Protein AF-0000000080326625 (afdb_homodimer)

Structure (mmCIF, N/CA/C/O backbone):
data_AF-0000000080326625-model_v1
#
loop_
_entity.id
_entity.type
_entity.pdbx_description
1 polymer 'DinB superfamily protein'
#
loop_
_atom_site.group_PDB
_atom_site.id
_atom_site.type_symbol
_atom_site.label_atom_id
_atom_site.label_alt_id
_atom_site.label_comp_id
_atom_site.label_asym_id
_atom_site.label_entity_id
_atom_site.label_seq_id
_atom_site.pdbx_PDB_ins_code
_atom_site.Cartn_x
_atom_site.Cartn_y
_atom_site.Cartn_z
_atom_site.occupancy
_atom_site.B_iso_or_equiv
_atom_site.auth_seq_id
_atom_site.auth_comp_id
_atom_site.auth_asym_id
_atom_site.auth_atom_id
_atom_site.pdbx_PDB_model_num
ATOM 1 N N . MET A 1 1 ? -10.5 21.484 0.417 1 60.22 1 MET A N 1
ATOM 2 C CA . MET A 1 1 ? -10.375 21.219 1.846 1 60.22 1 MET A CA 1
ATOM 3 C C . MET A 1 1 ? -9.672 19.875 2.086 1 60.22 1 MET A C 1
ATOM 5 O O . MET A 1 1 ? -9.484 19.094 1.154 1 60.22 1 MET A O 1
ATOM 9 N N . LYS A 1 2 ? -8.977 19.656 3.266 1 71.81 2 LYS A N 1
ATOM 10 C CA . LYS A 1 2 ? -8.227 18.469 3.664 1 71.81 2 LYS A CA 1
ATOM 11 C C . LYS A 1 2 ? -9.008 17.188 3.365 1 71.81 2 LYS A C 1
ATOM 13 O O . LYS A 1 2 ? -8.445 16.203 2.9 1 71.81 2 LYS A O 1
ATOM 18 N N . THR A 1 3 ? -10.344 17.359 3.35 1 79 3 THR A N 1
ATOM 19 C CA . THR A 1 3 ? -11.188 16.188 3.148 1 79 3 THR A CA 1
ATOM 20 C C . THR A 1 3 ? -11.258 15.82 1.669 1 79 3 THR A C 1
AT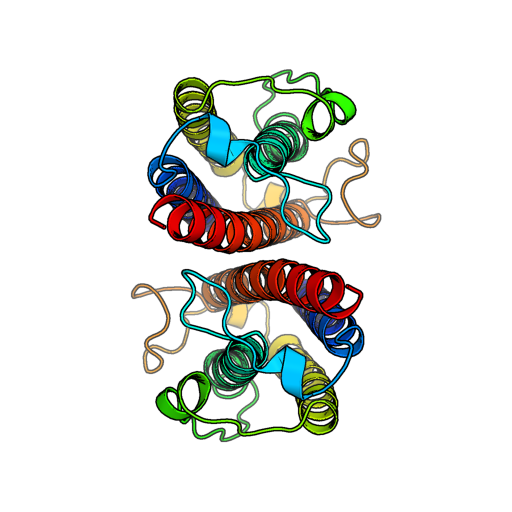OM 22 O O . THR A 1 3 ? -11.391 14.648 1.322 1 79 3 THR A O 1
ATOM 25 N N . GLU A 1 4 ? -11.078 16.766 0.828 1 83.12 4 GLU A N 1
ATOM 26 C CA . GLU A 1 4 ? -11.172 16.516 -0.608 1 83.12 4 GLU A CA 1
ATOM 27 C C . GLU A 1 4 ? -9.992 15.688 -1.099 1 83.12 4 GLU A C 1
ATOM 29 O O . GLU A 1 4 ? -10.141 14.859 -2 1 83.12 4 GLU A O 1
ATOM 34 N N . TYR A 1 5 ? -8.938 15.875 -0.439 1 83.56 5 TYR A N 1
ATOM 35 C CA . TYR A 1 5 ? -7.773 15.117 -0.887 1 83.56 5 TYR A CA 1
ATOM 36 C C . TYR A 1 5 ? -7.914 13.641 -0.546 1 83.56 5 TYR A C 1
ATOM 38 O O . TYR A 1 5 ? -7.512 12.773 -1.327 1 83.56 5 TYR A O 1
ATOM 46 N N . TYR A 1 6 ? -8.547 13.391 0.595 1 91.25 6 TYR A N 1
ATOM 47 C CA . TYR A 1 6 ? -8.734 11.992 0.966 1 91.25 6 TYR A CA 1
ATOM 48 C C . TYR A 1 6 ? -9.719 11.305 0.026 1 91.25 6 TYR A C 1
ATOM 50 O O . TYR A 1 6 ? -9.516 10.156 -0.371 1 91.25 6 TYR A O 1
ATOM 58 N N . THR A 1 7 ? -10.742 12.062 -0.281 1 92.62 7 THR A N 1
ATOM 59 C CA . THR A 1 7 ? -11.703 11.508 -1.228 1 92.62 7 THR A CA 1
ATOM 60 C C . THR A 1 7 ? -11.023 11.172 -2.555 1 92.62 7 THR A C 1
ATOM 62 O O . THR A 1 7 ? -11.227 10.094 -3.109 1 92.62 7 THR A O 1
ATOM 65 N N . GLN A 1 8 ? -10.195 11.977 -3.002 1 90.75 8 GLN A N 1
ATOM 66 C CA . GLN A 1 8 ? -9.5 11.797 -4.27 1 90.75 8 GLN A CA 1
ATOM 67 C C . GLN A 1 8 ? -8.531 10.617 -4.199 1 90.75 8 GLN A C 1
ATOM 69 O O . GLN A 1 8 ? -8.461 9.812 -5.125 1 90.75 8 GLN A O 1
ATOM 74 N N . LEU A 1 9 ? -7.812 10.57 -3.133 1 93.25 9 LEU A N 1
ATOM 75 C CA . LEU A 1 9 ? -6.82 9.516 -2.963 1 93.25 9 LEU A CA 1
ATOM 76 C C . LEU A 1 9 ? -7.484 8.148 -2.912 1 93.25 9 LEU A C 1
ATOM 78 O O . LEU A 1 9 ? -7.051 7.211 -3.592 1 93.25 9 LEU A O 1
ATOM 82 N N . TYR A 1 10 ? -8.547 8.031 -2.17 1 96.75 10 TYR A N 1
ATOM 83 C CA . TYR A 1 10 ? -9.234 6.75 -2.051 1 96.75 10 TYR A CA 1
ATOM 84 C C . TYR A 1 10 ? -9.867 6.348 -3.379 1 96.75 10 TYR A C 1
ATOM 86 O O . TYR A 1 10 ? -9.773 5.191 -3.791 1 96.75 10 TYR A O 1
ATOM 94 N N . GLN A 1 11 ? -10.5 7.293 -4 1 96.19 11 GLN A N 1
ATOM 95 C CA . GLN A 1 11 ? -11.133 6.977 -5.277 1 96.19 11 GLN A CA 1
ATOM 96 C C . GLN A 1 11 ? -10.094 6.535 -6.309 1 96.19 11 GLN A C 1
ATOM 98 O O . GLN A 1 11 ? -10.32 5.578 -7.055 1 96.19 11 GLN A O 1
ATOM 103 N N . ARG A 1 12 ? -9.055 7.219 -6.293 1 94.81 12 ARG A N 1
ATOM 104 C CA . ARG A 1 12 ? -7.973 6.891 -7.215 1 94.81 12 ARG A CA 1
ATOM 105 C C . ARG A 1 12 ? -7.465 5.473 -6.977 1 94.81 12 ARG A C 1
ATOM 107 O O . ARG A 1 12 ? -7.312 4.695 -7.918 1 94.81 12 ARG A O 1
ATOM 114 N N . ASP A 1 13 ? -7.219 5.156 -5.785 1 97.06 13 ASP A N 1
ATOM 115 C CA . ASP A 1 13 ? -6.602 3.863 -5.508 1 97.06 13 ASP A CA 1
ATOM 116 C C . ASP A 1 13 ? -7.621 2.732 -5.609 1 97.06 13 ASP A C 1
ATOM 118 O O . ASP A 1 13 ? -7.277 1.607 -5.973 1 97.06 13 ASP A O 1
ATOM 122 N N . LEU A 1 14 ? -8.922 3.016 -5.297 1 98.31 14 LEU A N 1
ATOM 123 C CA . LEU A 1 14 ? -9.961 2.02 -5.527 1 98.31 14 LEU A CA 1
ATOM 124 C C . LEU A 1 14 ? -10.125 1.742 -7.02 1 98.31 14 LEU A C 1
ATOM 126 O O . LEU A 1 14 ? -10.398 0.606 -7.418 1 98.31 14 LEU A O 1
ATOM 130 N N . SER A 1 15 ? -9.914 2.74 -7.816 1 97.69 15 SER A N 1
ATOM 131 C CA . SER A 1 15 ? -9.953 2.549 -9.258 1 97.69 15 SER A CA 1
ATOM 132 C C . SER A 1 15 ? -8.805 1.665 -9.734 1 97.69 15 SER A C 1
ATOM 134 O O . SER A 1 15 ? -8.961 0.867 -10.656 1 97.69 15 SER A O 1
ATOM 136 N N . LYS A 1 16 ? -7.645 1.796 -9.086 1 97.44 16 LYS A N 1
ATOM 137 C CA . LYS A 1 16 ? -6.508 0.936 -9.406 1 97.44 16 LYS A CA 1
ATOM 138 C C . LYS A 1 16 ? -6.828 -0.527 -9.109 1 97.44 16 LYS A C 1
ATOM 140 O O . LYS A 1 16 ? -6.438 -1.417 -9.875 1 97.44 16 LYS A O 1
ATOM 145 N N . VAL A 1 17 ? -7.527 -0.742 -8.031 1 98.38 17 VAL A N 1
ATOM 146 C CA . VAL A 1 17 ? -7.918 -2.105 -7.688 1 98.38 17 VAL A CA 1
ATOM 147 C C . VAL A 1 17 ? -8.836 -2.67 -8.766 1 98.38 17 VAL A C 1
ATOM 149 O O . VAL A 1 17 ? -8.648 -3.803 -9.219 1 98.38 17 VAL A O 1
ATOM 152 N N . THR A 1 18 ? -9.781 -1.848 -9.156 1 98 18 THR A N 1
ATOM 153 C CA . THR A 1 18 ? -10.742 -2.279 -10.172 1 98 18 THR A CA 1
ATOM 154 C C . THR A 1 18 ? -10.039 -2.576 -11.492 1 98 18 THR A C 1
ATOM 156 O O . THR A 1 18 ? -10.391 -3.533 -12.188 1 98 18 THR A O 1
ATOM 159 N N . GLU A 1 19 ? -9.055 -1.806 -11.805 1 97.56 19 GLU A N 1
ATOM 160 C CA . GLU A 1 19 ? -8.281 -2.035 -13.023 1 97.56 19 GLU A CA 1
ATOM 161 C C . GLU A 1 19 ? -7.531 -3.361 -12.961 1 97.56 19 GLU A C 1
ATOM 163 O O . GLU A 1 19 ? -7.48 -4.102 -13.945 1 97.56 19 GLU A O 1
ATOM 168 N N . GLU A 1 20 ? -6.941 -3.654 -11.836 1 97.25 20 GLU A N 1
ATOM 169 C CA . GLU A 1 20 ? -6.289 -4.949 -11.664 1 97.25 20 GLU A CA 1
ATOM 170 C C . GLU A 1 20 ? -7.285 -6.094 -11.828 1 97.25 20 GLU A C 1
ATOM 172 O O . GLU A 1 20 ? -6.992 -7.086 -12.5 1 97.25 20 GLU A O 1
ATOM 177 N N . LEU A 1 21 ? -8.367 -5.887 -11.164 1 97.69 21 LEU A N 1
ATOM 178 C CA . LEU A 1 21 ? -9.422 -6.895 -11.188 1 97.69 21 LEU A CA 1
ATOM 179 C C . LEU A 1 21 ? -9.852 -7.195 -12.625 1 97.69 21 LEU A C 1
ATOM 181 O O . LEU A 1 21 ? -10.008 -8.359 -13 1 97.69 21 LEU A O 1
ATOM 185 N N . LYS A 1 22 ? -9.961 -6.211 -13.414 1 97.38 22 LYS A N 1
ATOM 186 C CA . LYS A 1 22 ? -10.43 -6.344 -14.789 1 97.38 22 LYS A CA 1
ATOM 187 C C . LYS A 1 22 ? -9.391 -7.059 -15.656 1 97.38 22 LYS A C 1
ATOM 189 O O . LYS A 1 22 ? -9.719 -7.586 -16.719 1 97.38 22 LYS A O 1
ATOM 194 N N . MET A 1 23 ? -8.211 -7.145 -15.219 1 97 23 MET A N 1
ATOM 195 C CA . MET A 1 23 ? -7.121 -7.684 -16.031 1 97 23 MET A CA 1
ATOM 196 C C . MET A 1 23 ? -6.926 -9.172 -15.758 1 97 23 MET A C 1
ATOM 198 O O . MET A 1 23 ? -6.121 -9.828 -16.422 1 97 23 MET A O 1
ATOM 202 N N . TYR A 1 24 ? -7.652 -9.734 -14.836 1 97.06 24 TYR A N 1
ATOM 203 C CA . TYR A 1 24 ? -7.605 -11.18 -14.656 1 97.06 24 TYR A CA 1
ATOM 204 C C . TYR A 1 24 ? -8.133 -11.898 -15.891 1 97.06 24 TYR A C 1
ATOM 206 O O . TYR A 1 24 ? -9.133 -11.477 -16.484 1 97.06 24 TYR A O 1
ATOM 214 N N . PRO A 1 25 ? -7.488 -12.969 -16.266 1 94.75 25 PRO A N 1
ATOM 215 C CA . PRO A 1 25 ? -7.895 -13.633 -17.5 1 94.75 25 PRO A CA 1
ATOM 216 C C . PRO A 1 25 ? -9.258 -14.312 -17.391 1 94.75 25 PRO A C 1
ATOM 218 O O . PRO A 1 25 ? -9.984 -14.414 -18.375 1 94.75 25 PRO A O 1
ATOM 221 N N . ASP A 1 26 ? -9.602 -14.891 -16.25 1 93.44 26 ASP A N 1
ATOM 222 C CA . ASP A 1 26 ? -10.883 -15.555 -16.016 1 93.44 26 ASP A CA 1
ATOM 223 C C . ASP A 1 26 ? -11.203 -15.641 -14.531 1 93.44 26 ASP A C 1
ATOM 225 O O . ASP A 1 26 ? -10.367 -15.281 -13.688 1 93.44 26 ASP A O 1
ATOM 229 N N . ASP A 1 27 ? -12.359 -16.047 -14.195 1 93.5 27 ASP A N 1
ATOM 230 C CA . ASP A 1 27 ? -12.812 -16.109 -12.805 1 93.5 27 ASP A CA 1
ATOM 231 C C . ASP A 1 27 ? -11.984 -17.094 -12 1 93.5 27 ASP A C 1
ATOM 233 O O . ASP A 1 27 ? -11.68 -16.844 -10.828 1 93.5 27 ASP A O 1
ATOM 237 N N . SER A 1 28 ? -11.68 -18.188 -12.586 1 94.62 28 SER A N 1
ATOM 238 C CA . SER A 1 28 ? -10.945 -19.234 -11.867 1 94.62 28 SER A CA 1
ATOM 239 C C . SER A 1 28 ? -9.57 -18.734 -11.43 1 94.62 28 SER A C 1
ATOM 241 O O . SER A 1 28 ? -9.094 -19.078 -10.352 1 94.62 28 SER A O 1
ATOM 243 N N . SER A 1 29 ? -8.883 -17.875 -12.234 1 96 29 SER A N 1
ATOM 244 C CA . SER A 1 29 ? -7.551 -17.375 -11.914 1 96 29 SER A CA 1
ATOM 245 C C . SER A 1 29 ? -7.586 -16.453 -10.703 1 96 29 SER A C 1
ATOM 247 O O . SER A 1 29 ? -6.613 -16.359 -9.945 1 96 29 SER A O 1
ATOM 249 N N . LEU A 1 30 ? -8.727 -15.852 -10.531 1 96.81 30 LEU A N 1
ATOM 250 C CA . LEU A 1 30 ? -8.93 -14.938 -9.414 1 96.81 30 LEU A CA 1
ATOM 251 C C . LEU A 1 30 ? -8.805 -15.664 -8.086 1 96.81 30 LEU A C 1
ATOM 253 O O . LEU A 1 30 ? -8.383 -15.078 -7.082 1 96.81 30 LEU A O 1
ATOM 257 N N . TRP A 1 31 ? -9.102 -16.906 -8.117 1 97.56 31 TRP A N 1
ATOM 258 C CA . TRP A 1 31 ? -9.25 -17.641 -6.867 1 97.56 31 TRP A CA 1
ATOM 259 C C . TRP A 1 31 ? -8.094 -18.609 -6.676 1 97.56 31 TRP A C 1
ATOM 261 O O . TRP A 1 31 ? -8.078 -19.391 -5.719 1 97.56 31 TRP A O 1
ATOM 271 N N . GLU A 1 32 ? -7.117 -18.547 -7.562 1 96 32 GLU A N 1
ATOM 272 C CA . GLU A 1 32 ? -5.926 -19.375 -7.418 1 96 32 GLU A CA 1
ATOM 273 C C . GLU A 1 32 ? -5.059 -18.891 -6.262 1 96 32 GLU A C 1
ATOM 275 O O . GLU A 1 32 ? -4.871 -17.688 -6.074 1 96 32 GLU A O 1
ATOM 280 N N . VAL A 1 33 ? -4.562 -19.844 -5.48 1 95.94 33 VAL A N 1
ATOM 281 C CA . VAL A 1 33 ? -3.633 -19.547 -4.398 1 95.94 33 VAL A CA 1
ATOM 282 C C . VAL A 1 33 ? -2.201 -19.828 -4.844 1 95.94 33 VAL A C 1
ATOM 284 O O . VAL A 1 33 ? -1.896 -20.938 -5.293 1 95.94 33 VAL A O 1
ATOM 287 N N . LEU A 1 34 ? -1.349 -18.844 -4.781 1 93.88 34 LEU A N 1
ATOM 288 C CA . LEU A 1 34 ? 0.035 -19.016 -5.215 1 93.88 34 LEU A CA 1
ATOM 289 C C . LEU A 1 34 ? 0.845 -19.781 -4.184 1 93.88 34 LEU A C 1
ATOM 291 O O . LEU A 1 34 ? 0.519 -19.766 -2.994 1 93.88 34 LEU A O 1
ATOM 295 N N . PRO A 1 35 ? 1.866 -20.406 -4.652 1 92.12 35 PRO A N 1
ATOM 296 C CA . PRO A 1 35 ? 2.742 -21.078 -3.686 1 92.12 35 PRO A CA 1
ATOM 297 C C . PRO A 1 35 ? 3.242 -20.125 -2.598 1 92.12 35 PRO A C 1
ATOM 299 O O . PRO A 1 35 ? 3.697 -19.016 -2.898 1 92.12 35 PRO A O 1
ATOM 302 N N . GLY A 1 36 ? 3.053 -20.547 -1.332 1 93.81 36 GLY A N 1
ATOM 303 C CA . GLY A 1 36 ? 3.559 -19.766 -0.21 1 93.81 36 GLY A CA 1
ATOM 304 C C . GLY A 1 36 ? 2.551 -18.766 0.324 1 93.81 36 GLY A C 1
ATOM 305 O O . GLY A 1 36 ? 2.777 -18.141 1.366 1 93.81 36 GLY A O 1
ATOM 306 N N . THR A 1 37 ? 1.502 -18.641 -0.427 1 94.31 37 THR A N 1
ATOM 307 C CA . THR A 1 37 ? 0.486 -17.703 0.032 1 94.31 37 THR A CA 1
ATOM 308 C C . THR A 1 37 ? -0.731 -18.438 0.578 1 94.31 37 THR A C 1
ATOM 310 O O . THR A 1 37 ? -0.866 -19.656 0.383 1 94.31 37 THR A O 1
ATOM 313 N N . THR A 1 38 ? -1.538 -17.672 1.288 1 93.06 38 THR A N 1
ATOM 314 C CA . THR A 1 38 ? -2.75 -18.266 1.847 1 93.06 38 THR A CA 1
ATOM 315 C C . THR A 1 38 ? -3.992 -17.672 1.183 1 93.06 38 THR A C 1
ATOM 317 O O . THR A 1 38 ? -5.043 -18.312 1.144 1 93.06 38 THR A O 1
ATOM 320 N N . ASN A 1 39 ? -3.801 -16.516 0.669 1 95.88 39 ASN A N 1
ATOM 321 C CA . ASN A 1 39 ? -4.949 -15.82 0.097 1 95.88 39 ASN A CA 1
ATOM 322 C C . ASN A 1 39 ? -4.82 -15.672 -1.416 1 95.88 39 ASN A C 1
ATOM 324 O O . ASN A 1 39 ? -3.729 -15.406 -1.928 1 95.88 39 ASN A O 1
ATOM 328 N N . SER A 1 40 ? -5.957 -15.938 -2.098 1 97.62 40 SER A N 1
ATOM 329 C CA . SER A 1 40 ? -6.047 -15.609 -3.518 1 97.62 40 SER A CA 1
ATOM 330 C C . SER A 1 40 ? -6.32 -14.117 -3.725 1 97.62 40 SER A C 1
ATOM 332 O O . SER A 1 40 ? -6.559 -13.391 -2.762 1 97.62 40 SER A O 1
ATOM 334 N N . GLY A 1 41 ? -6.254 -13.727 -4.969 1 98.12 41 GLY A N 1
ATOM 335 C CA . GLY A 1 41 ? -6.672 -12.367 -5.285 1 98.12 41 GLY A CA 1
ATOM 336 C C . GLY A 1 41 ? -8.109 -12.086 -4.887 1 98.12 41 GLY A C 1
ATOM 337 O O . GLY A 1 41 ? -8.406 -11.016 -4.348 1 98.12 41 GLY A O 1
ATOM 338 N N . GLY A 1 42 ? -8.984 -13.07 -5.16 1 98.38 42 GLY A N 1
ATOM 339 C CA . GLY A 1 42 ? -10.383 -12.922 -4.801 1 98.38 42 GLY A CA 1
ATOM 340 C C . GLY A 1 42 ? -10.602 -12.711 -3.312 1 98.38 42 GLY A C 1
ATOM 341 O O . GLY A 1 42 ? -11.414 -11.875 -2.91 1 98.38 42 GLY A O 1
ATOM 342 N N . HIS A 1 43 ? -9.883 -13.438 -2.49 1 98.62 43 HIS A N 1
ATOM 343 C CA . HIS A 1 43 ? -9.992 -13.289 -1.044 1 98.62 43 HIS A CA 1
ATOM 344 C C . HIS A 1 43 ? -9.539 -11.906 -0.593 1 98.62 43 HIS A C 1
ATOM 346 O O . HIS A 1 43 ? -10.164 -11.289 0.269 1 98.62 43 HIS A O 1
ATOM 352 N N . LEU A 1 44 ? -8.461 -11.469 -1.18 1 98.69 44 LEU A N 1
ATOM 353 C CA . LEU A 1 44 ? -7.945 -10.156 -0.82 1 98.69 44 LEU A CA 1
ATOM 354 C C . LEU A 1 44 ? -8.938 -9.062 -1.208 1 98.69 44 LEU A C 1
ATOM 356 O O . LEU A 1 44 ? -9.102 -8.086 -0.478 1 98.69 44 LEU A O 1
ATOM 360 N N . LEU A 1 45 ? -9.562 -9.227 -2.338 1 98.81 45 LEU A N 1
ATOM 361 C CA . LEU A 1 45 ? -10.562 -8.266 -2.777 1 98.81 45 LEU A CA 1
ATOM 362 C C . LEU A 1 45 ? -11.75 -8.25 -1.819 1 98.81 45 LEU A C 1
ATOM 364 O O . LEU A 1 45 ? -12.219 -7.176 -1.428 1 98.81 45 LEU A O 1
ATOM 368 N N . GLN A 1 46 ? -12.219 -9.422 -1.418 1 98.81 46 GLN A N 1
ATOM 369 C CA . GLN A 1 46 ? -13.297 -9.516 -0.438 1 98.81 46 GLN A CA 1
ATOM 370 C C . GLN A 1 46 ? -12.898 -8.852 0.879 1 98.81 46 GLN A C 1
ATOM 372 O O . GLN A 1 46 ? -13.695 -8.148 1.493 1 98.81 46 GLN A O 1
ATOM 377 N N . HIS A 1 47 ? -11.664 -9.039 1.28 1 98.75 47 HIS A N 1
ATOM 378 C CA . HIS A 1 47 ? -11.141 -8.461 2.512 1 98.75 47 HIS A CA 1
ATOM 379 C C . HIS A 1 47 ? -11.164 -6.938 2.453 1 98.75 47 HIS A C 1
ATOM 381 O O . HIS A 1 47 ? -11.555 -6.281 3.42 1 98.75 47 HIS A O 1
ATOM 387 N N . LEU A 1 48 ? -10.773 -6.387 1.313 1 98.81 48 LEU A N 1
ATOM 388 C CA . LEU A 1 48 ? -10.734 -4.938 1.155 1 98.81 48 LEU A CA 1
ATOM 389 C C . LEU A 1 48 ? -12.141 -4.352 1.236 1 98.81 48 LEU A C 1
ATOM 391 O O . LEU A 1 48 ? -12.344 -3.281 1.818 1 98.81 48 LEU A O 1
ATOM 395 N N . ILE A 1 49 ? -13.102 -5.035 0.649 1 98.75 49 ILE A N 1
ATOM 396 C CA . ILE A 1 49 ? -14.484 -4.586 0.699 1 98.75 49 ILE A CA 1
ATOM 397 C C . ILE A 1 49 ? -14.961 -4.547 2.148 1 98.75 49 ILE A C 1
ATOM 399 O O . ILE A 1 49 ? -15.453 -3.52 2.623 1 98.75 49 ILE A O 1
ATOM 403 N N . GLY A 1 50 ? -14.82 -5.684 2.838 1 98.19 50 GLY A N 1
ATOM 404 C CA . GLY A 1 50 ? -15.258 -5.746 4.227 1 98.19 50 GLY A CA 1
ATOM 405 C C . GLY A 1 50 ? -14.531 -4.758 5.121 1 98.19 50 GLY A C 1
ATOM 406 O O . GLY A 1 50 ? -15.141 -4.141 5.996 1 98.19 50 GLY A O 1
ATOM 407 N N . ASN A 1 51 ? -13.273 -4.613 4.895 1 97.88 51 ASN A N 1
ATOM 408 C CA . ASN A 1 51 ? -12.43 -3.73 5.695 1 97.88 51 ASN A CA 1
ATOM 409 C C . ASN A 1 51 ? -12.875 -2.275 5.586 1 97.88 51 ASN A C 1
ATOM 411 O O . ASN A 1 51 ? -13.133 -1.623 6.602 1 97.88 51 ASN A O 1
ATOM 415 N N . LEU A 1 52 ? -13.039 -1.757 4.391 1 98.31 52 LEU A N 1
ATOM 416 C CA . LEU A 1 52 ? -13.352 -0.347 4.184 1 98.31 52 LEU A CA 1
ATOM 417 C C . LEU A 1 52 ? -14.805 -0.057 4.547 1 98.31 52 LEU A C 1
ATOM 419 O O . LEU A 1 52 ? -15.117 1.026 5.043 1 98.31 52 LEU A O 1
ATOM 423 N N . LYS A 1 53 ? -15.711 -1.007 4.316 1 97.94 53 LYS A N 1
ATOM 424 C CA . LYS A 1 53 ? -17.094 -0.815 4.758 1 97.94 53 LYS A CA 1
ATOM 425 C C . LYS A 1 53 ? -17.172 -0.741 6.277 1 97.94 53 LYS A C 1
ATOM 427 O O . LYS A 1 53 ? -17.922 0.07 6.824 1 97.94 53 LYS A O 1
ATOM 432 N N . THR A 1 54 ? -16.391 -1.524 6.91 1 96.81 54 THR A N 1
ATOM 433 C CA . THR A 1 54 ? -16.438 -1.594 8.367 1 96.81 54 THR A CA 1
ATOM 434 C C . THR A 1 54 ? -15.812 -0.347 8.992 1 96.81 54 THR A C 1
ATOM 436 O O . THR A 1 54 ? -16.391 0.256 9.898 1 96.81 54 THR A O 1
ATOM 439 N N . PHE A 1 55 ? -14.727 0.069 8.461 1 96.38 55 PHE A N 1
ATOM 440 C CA . PHE A 1 55 ? -13.93 1.024 9.219 1 96.38 55 PHE A CA 1
ATOM 441 C C . PHE A 1 55 ? -14.086 2.432 8.656 1 96.38 55 PHE A C 1
ATOM 443 O O . PHE A 1 55 ? -13.711 3.412 9.305 1 96.38 55 PHE A O 1
ATOM 450 N N . VAL A 1 56 ? -14.633 2.588 7.488 1 96.56 56 VAL A N 1
ATOM 451 C CA . VAL A 1 56 ? -14.938 3.908 6.945 1 96.56 56 VAL A CA 1
ATOM 452 C C . VAL A 1 56 ? -16.438 4.027 6.684 1 96.56 56 VAL A C 1
ATOM 454 O O . VAL A 1 56 ? -17.078 4.977 7.145 1 96.56 56 VAL A O 1
ATOM 457 N N . GLY A 1 57 ? -17.016 3.086 6.035 1 97 57 GLY A N 1
ATOM 458 C CA . GLY A 1 57 ? -18.422 3.123 5.656 1 97 57 GLY A CA 1
ATOM 459 C C . GLY A 1 57 ? -19.359 3.195 6.848 1 97 57 GLY A C 1
ATOM 460 O O . GLY A 1 57 ? -20.281 4.012 6.867 1 97 57 GLY A O 1
ATOM 461 N N . ASN A 1 58 ? -19.141 2.291 7.789 1 95.81 58 ASN A N 1
ATOM 462 C CA . ASN A 1 58 ? -20.047 2.219 8.93 1 95.81 58 ASN A CA 1
ATOM 463 C C . ASN A 1 58 ? -19.938 3.457 9.812 1 95.81 58 ASN A C 1
ATOM 465 O O . ASN A 1 58 ? -20.938 4.125 10.086 1 95.81 58 ASN A O 1
ATOM 469 N N . PRO A 1 59 ? -18.781 3.83 10.281 1 94.62 59 PRO A N 1
ATOM 470 C CA . PRO A 1 59 ? -18.719 4.93 11.242 1 94.62 59 PRO A CA 1
ATOM 471 C C . PRO A 1 59 ? -19.062 6.281 10.617 1 94.62 59 PRO A C 1
ATOM 473 O O . PRO A 1 59 ? -19.641 7.145 11.281 1 94.62 59 PRO A O 1
ATOM 476 N N . PHE A 1 60 ? -18.859 6.453 9.297 1 95.19 60 PHE A N 1
ATOM 477 C CA . PHE A 1 60 ? -18.984 7.801 8.758 1 95.19 60 PHE A CA 1
ATOM 478 C C . PHE A 1 60 ? -20.078 7.859 7.691 1 95.19 60 PHE A C 1
ATOM 480 O O . PHE A 1 60 ? -20.578 8.938 7.379 1 95.19 60 PHE A O 1
ATOM 487 N N . GLY A 1 61 ? -20.359 6.777 7.121 1 95.5 61 GLY A N 1
ATOM 488 C CA . GLY A 1 61 ? -21.422 6.711 6.129 1 95.5 61 GLY A CA 1
ATOM 489 C C . GLY A 1 61 ? -22.688 6.078 6.656 1 95.5 61 GLY A C 1
ATOM 490 O O . GLY A 1 61 ? -23.734 6.129 6.004 1 95.5 61 GLY A O 1
ATOM 491 N N . HIS A 1 62 ? -22.578 5.418 7.809 1 95.81 62 HIS A N 1
ATOM 492 C CA . HIS A 1 62 ? -23.719 4.797 8.469 1 95.81 62 HIS A CA 1
ATOM 493 C C . HIS A 1 62 ? -24.438 3.828 7.539 1 95.81 62 HIS A C 1
ATOM 495 O O . HIS A 1 62 ? -25.656 3.873 7.414 1 95.81 62 HIS A O 1
ATOM 501 N N . ILE A 1 63 ? -23.734 2.967 6.973 1 96.88 63 ILE A N 1
ATOM 502 C CA . ILE A 1 63 ? -24.281 2.127 5.91 1 96.88 63 ILE A CA 1
ATOM 503 C C . ILE A 1 63 ? -24.828 0.838 6.508 1 96.88 63 ILE A C 1
ATOM 505 O O . ILE A 1 63 ? -25.469 0.05 5.809 1 96.88 63 ILE A O 1
ATOM 509 N N . GLY A 1 64 ? -24.625 0.54 7.738 1 96.31 64 GLY A N 1
ATOM 510 C CA . GLY A 1 64 ? -25.188 -0.624 8.398 1 96.31 64 GLY A CA 1
ATOM 511 C C . GLY A 1 64 ? -24.625 -1.936 7.895 1 96.31 64 GLY A C 1
ATOM 512 O O . GLY A 1 64 ? -25.344 -2.932 7.797 1 96.31 64 GLY A O 1
ATOM 513 N N . TYR A 1 65 ? -23.391 -1.936 7.547 1 96.44 65 TYR A N 1
ATOM 514 C CA . TYR A 1 65 ? -22.75 -3.133 7.027 1 96.44 65 TYR A CA 1
ATOM 515 C C . TYR A 1 65 ? -22.422 -4.109 8.156 1 96.44 65 TYR A C 1
ATOM 517 O O . TYR A 1 65 ? -21.875 -3.723 9.188 1 96.44 65 TYR A O 1
ATOM 525 N N . GLU A 1 66 ? -22.844 -5.379 8.031 1 97.12 66 GLU A N 1
ATOM 526 C CA . GLU A 1 66 ? -22.484 -6.477 8.93 1 97.12 66 GLU A CA 1
ATOM 527 C C . GLU A 1 66 ? -21.359 -7.32 8.336 1 97.12 66 GLU A C 1
ATOM 529 O O . GLU A 1 66 ? -21.562 -8.055 7.367 1 97.12 66 GLU A O 1
ATOM 534 N N . ARG A 1 67 ? -20.281 -7.25 8.977 1 96.12 67 ARG A N 1
ATOM 535 C CA . ARG A 1 67 ? -19.078 -7.879 8.43 1 96.12 67 ARG A CA 1
ATOM 536 C C . ARG A 1 67 ? -19.031 -9.359 8.781 1 96.12 67 ARG A C 1
ATOM 538 O O . ARG A 1 67 ? -19.328 -9.742 9.914 1 96.12 67 ARG A O 1
ATOM 545 N N . ASN A 1 68 ? -18.703 -10.188 7.836 1 97.56 68 ASN A N 1
ATOM 546 C CA . ASN A 1 68 ? -18.266 -11.57 8.031 1 97.56 68 ASN A CA 1
ATOM 547 C C . ASN A 1 68 ? -16.828 -11.766 7.602 1 97.56 68 ASN A C 1
ATOM 549 O O . ASN A 1 68 ? -16.562 -12.203 6.48 1 97.56 68 ASN A O 1
ATOM 553 N N . ARG A 1 69 ? -15.914 -11.469 8.531 1 95.81 69 ARG A N 1
ATOM 554 C CA . ARG A 1 69 ? -14.492 -11.445 8.195 1 95.81 69 ARG A CA 1
ATOM 555 C C . ARG A 1 69 ? -14 -12.836 7.824 1 95.81 69 ARG A C 1
ATOM 557 O O . ARG A 1 69 ? -13.188 -12.992 6.906 1 95.81 69 ARG A O 1
ATOM 564 N N . ASP A 1 70 ? -14.477 -13.805 8.547 1 97.56 70 ASP A N 1
ATOM 565 C CA . ASP A 1 70 ? -14.055 -15.172 8.258 1 97.56 70 ASP A CA 1
ATOM 566 C C . ASP A 1 70 ? -14.391 -15.555 6.816 1 97.56 70 ASP A C 1
ATOM 568 O O . ASP A 1 70 ? -13.578 -16.188 6.133 1 97.56 70 ASP A O 1
ATOM 572 N N . ALA A 1 71 ? -15.531 -15.203 6.32 1 97.81 71 ALA A N 1
ATOM 573 C CA . ALA A 1 71 ? -15.977 -15.547 4.973 1 97.81 71 ALA A CA 1
ATOM 574 C C . ALA A 1 71 ? -15.117 -14.859 3.916 1 97.81 71 AL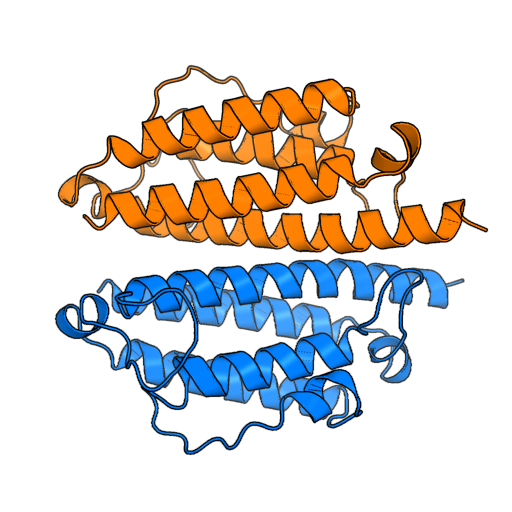A A C 1
ATOM 576 O O . ALA A 1 71 ? -14.953 -15.375 2.807 1 97.81 71 ALA A O 1
ATOM 577 N N . GLU A 1 72 ? -14.484 -13.727 4.246 1 97.94 72 GLU A N 1
ATOM 578 C CA . GLU A 1 72 ? -13.625 -13 3.32 1 97.94 72 GLU A CA 1
ATOM 579 C C . GLU A 1 72 ? -12.438 -13.852 2.885 1 97.94 72 GLU A C 1
ATOM 581 O O . GLU A 1 72 ? -11.922 -13.688 1.777 1 97.94 72 GLU A O 1
ATOM 586 N N . PHE A 1 73 ? -12.109 -14.844 3.764 1 97.75 73 PHE A N 1
ATOM 587 C CA . PHE A 1 73 ? -10.883 -15.578 3.492 1 97.75 73 PHE A CA 1
ATOM 588 C C . PHE A 1 73 ? -11.172 -17.062 3.27 1 97.75 73 PHE A C 1
ATOM 590 O O . PHE A 1 73 ? -10.281 -17.812 2.875 1 97.75 73 PHE A O 1
ATOM 597 N N . ASN A 1 74 ? -12.438 -17.469 3.463 1 96.88 74 ASN A N 1
ATOM 598 C CA . ASN A 1 74 ? -12.711 -18.891 3.412 1 96.88 74 ASN A CA 1
ATOM 599 C C . ASN A 1 74 ? -13.828 -19.219 2.432 1 96.88 74 ASN A C 1
ATOM 601 O O . ASN A 1 74 ? -14.211 -20.375 2.277 1 96.88 74 ASN A O 1
ATOM 605 N N . ALA A 1 75 ? -14.406 -18.234 1.807 1 97.38 75 ALA A N 1
ATOM 606 C CA . ALA A 1 75 ? -15.5 -18.453 0.866 1 97.38 75 ALA A CA 1
ATOM 607 C C . ALA A 1 75 ? -15.305 -17.641 -0.411 1 97.38 75 ALA A C 1
ATOM 609 O O . ALA A 1 75 ? -14.523 -16.688 -0.433 1 97.38 75 ALA A O 1
ATOM 610 N N . ARG A 1 76 ? -15.906 -18.094 -1.5 1 97.06 76 ARG A N 1
ATOM 611 C CA . ARG A 1 76 ? -16.031 -17.344 -2.742 1 97.06 76 ARG A CA 1
ATOM 612 C C . ARG A 1 76 ? -17.391 -16.641 -2.824 1 97.06 76 ARG A C 1
ATOM 614 O O . ARG A 1 76 ? -18.375 -17.234 -3.285 1 97.06 76 ARG A O 1
ATOM 621 N N . LEU A 1 77 ? -17.406 -15.398 -2.402 1 97.25 77 LEU A N 1
ATOM 622 C CA . LEU A 1 77 ? -18.656 -14.68 -2.182 1 97.25 77 LEU A CA 1
ATOM 623 C C . LEU A 1 77 ? -19.141 -14.016 -3.469 1 97.25 77 LEU A C 1
ATOM 625 O O . LEU A 1 77 ? -20.328 -13.727 -3.615 1 97.25 77 LEU A O 1
ATOM 629 N N . PHE A 1 78 ? -18.203 -13.789 -4.418 1 97.12 78 PHE A N 1
ATOM 630 C CA . PHE A 1 78 ? -18.531 -12.969 -5.582 1 97.12 78 PHE A CA 1
ATOM 631 C C . PHE A 1 78 ? -17.922 -13.57 -6.848 1 97.12 78 PHE A C 1
ATOM 633 O O . PHE A 1 78 ? -16.875 -14.211 -6.797 1 97.12 78 PHE A O 1
ATOM 640 N N . THR A 1 79 ? -18.594 -13.383 -7.957 1 95.81 79 THR A N 1
ATOM 641 C CA . THR A 1 79 ? -17.953 -13.516 -9.258 1 95.81 79 THR A CA 1
ATOM 642 C C . THR A 1 79 ? -17.078 -12.297 -9.562 1 95.81 79 THR A C 1
ATOM 644 O O . THR A 1 79 ? -17.156 -11.289 -8.867 1 95.81 79 THR A O 1
ATOM 647 N N . ARG A 1 80 ? -16.281 -12.453 -10.578 1 96.25 80 ARG A N 1
ATOM 648 C CA . ARG A 1 80 ? -15.461 -11.312 -10.984 1 96.25 80 ARG A CA 1
ATOM 649 C C . ARG A 1 80 ? -16.328 -10.102 -11.289 1 96.25 80 ARG A C 1
ATOM 651 O O . ARG A 1 80 ? -16.031 -8.984 -10.859 1 96.25 80 ARG A O 1
ATOM 658 N N . GLU A 1 81 ? -17.406 -10.289 -12.008 1 96.12 81 GLU A N 1
ATOM 659 C CA . GLU A 1 81 ? -18.312 -9.195 -12.359 1 96.12 81 GLU A CA 1
ATOM 660 C C . GLU A 1 81 ? -18.953 -8.578 -11.117 1 96.12 81 GLU A C 1
ATOM 662 O O . GLU A 1 81 ? -19.078 -7.352 -11.023 1 96.12 81 GLU A O 1
ATOM 667 N N . GLU A 1 82 ? -19.297 -9.422 -10.188 1 97.75 82 GLU A N 1
ATOM 668 C CA . GLU A 1 82 ? -19.875 -8.922 -8.945 1 97.75 82 GLU A CA 1
ATOM 669 C C . GLU A 1 82 ? -18.859 -8.125 -8.133 1 97.75 82 GLU A C 1
ATOM 671 O O . GLU A 1 82 ? -19.203 -7.141 -7.48 1 97.75 82 GLU A O 1
ATOM 676 N N . LEU A 1 83 ? -17.656 -8.578 -8.172 1 98.44 83 LEU A N 1
ATOM 677 C CA . LEU A 1 83 ? -16.594 -7.844 -7.492 1 98.44 83 LEU A CA 1
ATOM 678 C C . LEU A 1 83 ? -16.422 -6.457 -8.102 1 98.44 83 LEU A C 1
ATOM 680 O O . LEU A 1 83 ? -16.234 -5.477 -7.379 1 98.44 83 LEU A O 1
ATOM 684 N N . ILE A 1 84 ? -16.422 -6.395 -9.391 1 97.69 84 ILE A N 1
ATOM 685 C CA . ILE A 1 84 ? -16.297 -5.105 -10.062 1 97.69 84 ILE A CA 1
ATOM 686 C C . ILE A 1 84 ? -17.422 -4.176 -9.617 1 97.69 84 ILE A C 1
ATOM 688 O O . ILE A 1 84 ? -17.188 -3.016 -9.281 1 97.69 84 ILE A O 1
ATOM 692 N N . GLU A 1 85 ? -18.609 -4.668 -9.539 1 98.06 85 GLU A N 1
ATOM 693 C CA . GLU A 1 85 ? -19.766 -3.881 -9.086 1 98.06 85 GLU A CA 1
ATOM 694 C C . GLU A 1 85 ? -19.594 -3.451 -7.629 1 98.06 85 GLU A C 1
ATOM 696 O O . GLU A 1 85 ? -19.906 -2.314 -7.273 1 98.06 85 GLU A O 1
ATOM 701 N N . GLU A 1 86 ? -19.141 -4.391 -6.832 1 98.38 86 GLU A N 1
ATOM 702 C CA . GLU A 1 86 ? -18.938 -4.098 -5.414 1 98.38 86 GLU A CA 1
ATOM 703 C C . GLU A 1 86 ? -17.891 -3.006 -5.215 1 98.38 86 GLU A C 1
ATOM 705 O O . GLU A 1 86 ? -18.047 -2.154 -4.336 1 98.38 86 GLU A O 1
ATOM 710 N N . PHE A 1 87 ? -16.859 -3.014 -5.988 1 98.56 87 PHE A N 1
ATOM 711 C CA . PHE A 1 87 ? -15.812 -2.006 -5.848 1 98.56 87 PHE A CA 1
ATOM 712 C C . PHE A 1 87 ? -16.297 -0.65 -6.348 1 98.56 87 PHE A C 1
ATOM 714 O O . PHE A 1 87 ? -15.906 0.39 -5.812 1 98.56 87 PHE A O 1
ATOM 721 N N . ASN A 1 88 ? -17.141 -0.633 -7.398 1 97.88 88 ASN A N 1
ATOM 722 C CA . ASN A 1 88 ? -17.766 0.62 -7.812 1 97.88 88 ASN A CA 1
ATOM 723 C C . ASN A 1 88 ? -18.625 1.208 -6.703 1 97.88 88 ASN A C 1
ATOM 725 O O . ASN A 1 88 ? -18.562 2.406 -6.426 1 97.88 88 ASN A O 1
ATOM 729 N N . ARG A 1 89 ? -19.422 0.381 -6.113 1 98.19 89 ARG A N 1
ATOM 730 C CA . ARG A 1 89 ? -20.25 0.812 -4.996 1 98.19 89 ARG A CA 1
ATOM 731 C C . ARG A 1 89 ? -19.391 1.268 -3.818 1 98.19 89 ARG A C 1
ATOM 733 O O . ARG A 1 89 ? -19.703 2.27 -3.172 1 98.19 89 ARG A O 1
ATOM 740 N N . LEU A 1 90 ? -18.375 0.473 -3.541 1 98.69 90 LEU A N 1
ATOM 741 C CA . LEU A 1 90 ? -17.469 0.795 -2.445 1 98.69 90 LEU A CA 1
ATOM 742 C C . LEU A 1 90 ? -16.859 2.174 -2.641 1 98.69 90 LEU A C 1
ATOM 744 O O . LEU A 1 90 ? -16.734 2.949 -1.688 1 98.69 90 LEU A O 1
ATOM 748 N N . SER A 1 91 ? -16.422 2.438 -3.865 1 98.44 91 SER A N 1
ATOM 749 C CA . SER A 1 91 ? -15.844 3.738 -4.18 1 98.44 91 SER A CA 1
ATOM 750 C C . SER A 1 91 ? -16.797 4.871 -3.83 1 98.44 91 SER A C 1
ATOM 752 O O . SER A 1 91 ? -16.391 5.887 -3.26 1 98.44 91 SER A O 1
ATOM 754 N N . GLU A 1 92 ? -18.047 4.75 -4.094 1 98 92 GLU A N 1
ATOM 755 C CA . GLU A 1 92 ? -19.062 5.75 -3.785 1 98 92 GLU A CA 1
ATOM 756 C C . GLU A 1 92 ? -19.297 5.855 -2.279 1 98 92 GLU A C 1
ATOM 758 O O . GLU A 1 92 ? -19.438 6.957 -1.743 1 98 92 GLU A O 1
ATOM 763 N N . ILE A 1 93 ? -19.391 4.727 -1.653 1 98.25 93 ILE A N 1
ATOM 764 C CA . ILE A 1 93 ? -19.594 4.68 -0.21 1 98.25 93 ILE A CA 1
ATOM 765 C C . ILE A 1 93 ? -18.484 5.445 0.497 1 98.25 93 ILE A C 1
ATOM 767 O O . ILE A 1 93 ? -18.75 6.285 1.358 1 98.25 93 ILE A O 1
ATOM 771 N N . ILE A 1 94 ? -17.234 5.176 0.109 1 98 94 ILE A N 1
ATOM 772 C CA . ILE A 1 94 ? -16.078 5.773 0.763 1 98 94 ILE A CA 1
ATOM 773 C C . ILE A 1 94 ? -16.031 7.27 0.463 1 98 94 ILE A C 1
ATOM 775 O O . ILE A 1 94 ? -15.789 8.078 1.357 1 98 94 ILE A O 1
ATOM 779 N N . ALA A 1 95 ? -16.281 7.609 -0.8 1 96.19 95 ALA A N 1
ATOM 780 C CA . ALA A 1 95 ? -16.312 9.023 -1.172 1 96.19 95 ALA A CA 1
ATOM 781 C C . ALA A 1 95 ? -17.344 9.789 -0.35 1 96.19 95 ALA A C 1
ATOM 783 O O . ALA A 1 95 ? -17.047 10.859 0.184 1 96.19 95 ALA A O 1
ATOM 784 N N . ASP A 1 96 ? -18.5 9.242 -0.22 1 96.7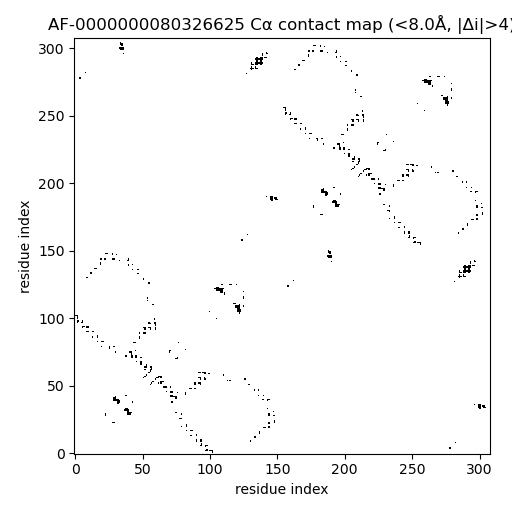5 96 ASP A N 1
ATOM 785 C CA . ASP A 1 96 ? -19.578 9.883 0.522 1 96.75 96 ASP A CA 1
ATOM 786 C C . ASP A 1 96 ? -19.234 10 2.004 1 96.75 96 ASP A C 1
ATOM 788 O O . ASP A 1 96 ? -19.453 11.055 2.617 1 96.75 96 ASP A O 1
ATOM 792 N N . ALA A 1 97 ? -18.734 8.945 2.551 1 96.88 97 ALA A N 1
ATOM 793 C CA . ALA A 1 97 ? -18.391 8.914 3.969 1 96.88 97 ALA A CA 1
ATOM 794 C C . ALA A 1 97 ? -17.297 9.938 4.289 1 96.88 97 ALA A C 1
ATOM 796 O O . ALA A 1 97 ? -17.438 10.703 5.246 1 96.88 97 ALA A O 1
ATOM 797 N N . VAL A 1 98 ? -16.297 9.984 3.455 1 96.44 98 VAL A N 1
ATOM 798 C CA . VAL A 1 98 ? -15.133 10.82 3.709 1 96.44 98 VAL A CA 1
ATOM 799 C C . VAL A 1 98 ? -15.461 12.281 3.41 1 96.44 98 VAL A C 1
ATOM 801 O O . VAL A 1 98 ? -15.016 13.18 4.125 1 96.44 98 VAL A O 1
ATOM 804 N N . SER A 1 99 ? -16.219 12.547 2.365 1 94.25 99 SER A N 1
ATOM 805 C CA . SER A 1 99 ? -16.562 13.906 1.978 1 94.25 99 SER A CA 1
ATOM 806 C C . SER A 1 99 ? -17.422 14.586 3.043 1 94.25 99 SER A C 1
ATOM 808 O O . SER A 1 99 ? -17.484 15.82 3.105 1 94.25 99 SER A O 1
ATOM 810 N N . GLY A 1 100 ? -18.047 13.828 3.854 1 93.56 100 GLY A N 1
ATOM 811 C CA . GLY A 1 100 ? -18.922 14.367 4.887 1 93.56 100 GLY A CA 1
ATOM 812 C C . GLY A 1 100 ? -18.172 14.781 6.137 1 93.56 100 GLY A C 1
ATOM 813 O O . GLY A 1 100 ? -18.734 15.438 7.016 1 93.56 100 GLY A O 1
ATOM 814 N N . LEU A 1 101 ? -16.938 14.5 6.227 1 94.81 101 LEU A N 1
ATOM 815 C CA . LEU A 1 101 ? -16.141 14.781 7.418 1 94.81 101 LEU A CA 1
ATOM 816 C C . LEU A 1 101 ? -15.648 16.234 7.41 1 94.81 101 LEU A C 1
ATOM 818 O O . LEU A 1 101 ? -15.234 16.734 6.367 1 94.81 101 LEU A O 1
ATOM 822 N N . THR A 1 102 ? -15.758 16.906 8.57 1 93.06 102 THR A N 1
ATOM 823 C CA . THR A 1 102 ? -15.188 18.234 8.758 1 93.06 102 THR A CA 1
ATOM 824 C C . THR A 1 102 ? -13.734 18.141 9.211 1 93.06 102 THR A C 1
ATOM 826 O O . THR A 1 102 ? -13.281 17.078 9.633 1 93.06 102 THR A O 1
ATOM 829 N N . SER A 1 103 ? -13.062 19.297 9.109 1 89.38 103 SER A N 1
ATOM 830 C CA . SER A 1 103 ? -11.688 19.344 9.594 1 89.38 103 SER A CA 1
ATOM 831 C C . SER A 1 103 ? -11.617 19 11.078 1 89.38 103 SER A C 1
ATOM 833 O O . SER A 1 103 ? -10.68 18.328 11.516 1 89.38 103 SER A O 1
ATOM 835 N N . ALA A 1 104 ? -12.578 19.469 11.766 1 92.5 104 ALA A N 1
ATOM 836 C CA . ALA A 1 104 ? -12.633 19.172 13.195 1 92.5 104 ALA A CA 1
ATOM 837 C C . ALA A 1 104 ? -12.836 17.688 13.445 1 92.5 104 ALA A C 1
ATOM 839 O O . ALA A 1 104 ? -12.219 17.109 14.352 1 92.5 104 ALA A O 1
ATOM 840 N N . GLU A 1 105 ? -13.664 17.062 12.656 1 92.75 105 GLU A N 1
ATOM 841 C CA . GLU A 1 105 ? -13.906 15.633 12.797 1 92.75 105 GLU A CA 1
ATOM 842 C C . GLU A 1 105 ? -12.656 14.828 12.438 1 92.75 105 GLU A C 1
ATOM 844 O O . GLU A 1 105 ? -12.367 13.812 13.07 1 92.75 105 GLU A O 1
ATOM 849 N N . LEU A 1 106 ? -11.953 15.242 11.422 1 91.38 106 LEU A N 1
ATOM 850 C CA . LEU A 1 106 ? -10.719 14.562 11.039 1 91.38 106 LEU A CA 1
ATOM 851 C C . LEU A 1 106 ? -9.727 14.547 12.195 1 91.38 106 LEU A C 1
ATOM 853 O O . LEU A 1 106 ? -8.992 13.57 12.375 1 91.38 106 LEU A O 1
ATOM 857 N N . GLU A 1 107 ? -9.742 15.562 12.93 1 89.62 107 GLU A N 1
ATOM 858 C CA . GLU A 1 107 ? -8.781 15.695 14.023 1 89.62 107 GLU A CA 1
ATOM 859 C C . GLU A 1 107 ? -9.297 15.047 15.305 1 89.62 107 GLU A C 1
ATOM 861 O O 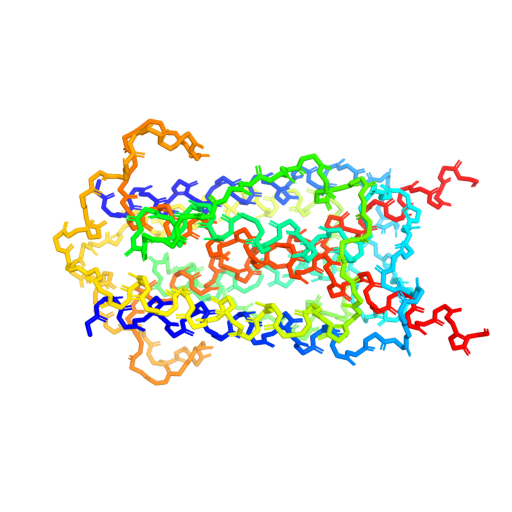. GLU A 1 107 ? -8.539 14.836 16.25 1 89.62 107 GLU A O 1
ATOM 866 N N . SER A 1 108 ? -10.555 14.727 15.297 1 90.94 108 SER A N 1
ATOM 867 C CA . SER A 1 108 ? -11.164 14.141 16.484 1 90.94 108 SER A CA 1
ATOM 868 C C . SER A 1 108 ? -10.789 12.672 16.641 1 90.94 108 SER A C 1
ATOM 870 O O . SER A 1 108 ? -10.219 12.078 15.719 1 90.94 108 SER A O 1
ATOM 872 N N . ASP A 1 109 ? -11.125 12.117 17.797 1 90.81 109 ASP A N 1
ATOM 873 C CA . ASP A 1 109 ? -10.836 10.711 18.078 1 90.81 109 ASP A CA 1
ATOM 874 C C . ASP A 1 109 ? -11.672 9.789 17.203 1 90.81 109 ASP A C 1
ATOM 876 O O . ASP A 1 109 ? -12.859 10.047 16.984 1 90.81 109 ASP A O 1
ATOM 880 N N . TYR A 1 110 ? -11.016 8.773 16.656 1 92.12 110 TYR A N 1
ATOM 881 C CA . TYR A 1 110 ? -11.75 7.707 15.977 1 92.12 110 TYR A CA 1
ATOM 882 C C . TYR A 1 110 ? -12.672 6.973 16.953 1 92.12 110 TYR A C 1
ATOM 884 O O . TYR A 1 110 ? -12.305 6.738 18.109 1 92.12 110 TYR A O 1
ATOM 892 N N . PRO A 1 111 ? -13.766 6.574 16.484 1 85.62 111 PRO A N 1
ATOM 893 C CA . PRO A 1 111 ? -14.711 5.945 17.422 1 85.62 111 PRO A CA 1
ATOM 894 C C . PRO A 1 111 ? -14.148 4.684 18.062 1 85.62 111 PRO A C 1
ATOM 896 O O . PRO A 1 111 ? -13.773 3.74 17.359 1 85.62 111 PRO A O 1
ATOM 899 N N . ALA A 1 112 ? -14.07 4.625 19.328 1 66.94 112 ALA A N 1
ATOM 900 C CA . ALA A 1 112 ? -13.43 3.607 20.156 1 66.94 112 ALA A CA 1
ATOM 901 C C . ALA A 1 112 ? -14.109 2.254 20 1 66.94 112 ALA A C 1
ATOM 903 O O . ALA A 1 112 ? -13.492 1.209 20.219 1 66.94 112 ALA A O 1
ATOM 904 N N . GLU A 1 113 ? -15.25 2.283 19.75 1 68.94 113 GLU A N 1
ATOM 905 C CA . GLU A 1 113 ? -16.016 1.049 19.672 1 68.94 113 GLU A CA 1
ATOM 906 C C . GLU A 1 113 ? -15.562 0.194 18.484 1 68.94 113 GLU A C 1
ATOM 908 O O . GLU A 1 113 ? -15.844 -1.006 18.438 1 68.94 113 GLU A O 1
ATOM 913 N N . ILE A 1 114 ? -14.758 0.913 17.75 1 68.56 114 ILE A N 1
ATOM 914 C CA . ILE A 1 114 ? -14.273 0.197 16.578 1 68.56 114 ILE A CA 1
ATOM 915 C C . ILE A 1 114 ? -12.789 -0.101 16.734 1 68.56 114 ILE A C 1
ATOM 917 O O . ILE A 1 114 ? -11.961 0.817 16.781 1 68.56 114 ILE A O 1
ATOM 921 N N . LYS A 1 115 ? -12.477 -1.348 17.234 1 57.41 115 LYS A N 1
ATOM 922 C CA . LYS A 1 115 ? -11.078 -1.72 17.438 1 57.41 115 LYS A CA 1
ATOM 923 C C . LYS A 1 115 ? -10.312 -1.743 16.125 1 57.41 115 LYS A C 1
ATOM 925 O O . LYS A 1 115 ? -10.648 -2.508 15.219 1 57.41 115 LYS A O 1
ATOM 930 N N . VAL A 1 116 ? -9.688 -0.728 15.609 1 59.12 116 VAL A N 1
ATOM 931 C CA . VAL A 1 116 ? -8.914 -0.76 14.375 1 59.12 116 VAL A CA 1
ATOM 932 C C . VAL A 1 116 ? -7.422 -0.803 14.695 1 59.12 116 VAL A C 1
ATOM 934 O O . VAL A 1 116 ? -6.699 -1.678 14.211 1 59.12 116 VAL A O 1
ATOM 937 N N . VAL A 1 117 ? -6.941 0.317 15.141 1 58.12 117 VAL A N 1
ATOM 938 C CA . VAL A 1 117 ? -5.527 0.533 15.43 1 58.12 117 VAL A CA 1
ATOM 939 C C . VAL A 1 117 ? -5.336 0.777 16.922 1 58.12 117 VAL A C 1
ATOM 941 O O . VAL A 1 117 ? -6.258 0.571 17.719 1 58.12 117 VAL A O 1
ATOM 944 N N . LYS A 1 118 ? -4.188 1.389 17.375 1 58.88 118 LYS A N 1
ATOM 945 C CA . LYS A 1 118 ? -3.865 1.722 18.766 1 58.88 118 LYS A CA 1
ATOM 946 C C . LYS A 1 118 ? -4.906 2.666 19.359 1 58.88 118 LYS A C 1
ATOM 948 O O . LYS A 1 118 ? -5.578 3.398 18.625 1 58.88 118 LYS A O 1
ATOM 953 N N . ASP A 1 119 ? -5.113 2.555 20.641 1 59.97 119 ASP A N 1
ATOM 954 C CA . ASP A 1 119 ? -5.965 3.461 21.406 1 59.97 119 ASP A CA 1
ATOM 955 C C . ASP A 1 119 ? -5.559 4.918 21.188 1 59.97 119 ASP A C 1
ATOM 957 O O . ASP A 1 119 ? -4.395 5.207 20.906 1 59.97 119 ASP A O 1
ATOM 961 N N . GLU A 1 120 ? -6.598 5.832 20.953 1 67 120 GLU A N 1
ATOM 962 C CA . GLU A 1 120 ? -6.434 7.281 20.953 1 67 120 GLU A CA 1
ATOM 963 C C . GLU A 1 120 ? -5.855 7.766 19.625 1 67 120 GLU A C 1
ATOM 965 O O . GLU A 1 120 ? -4.879 8.516 19.594 1 67 120 GLU A O 1
ATOM 970 N N . GLN A 1 121 ? -6.465 7.148 18.562 1 83.88 121 GLN A N 1
ATOM 971 C CA . GLN A 1 121 ? -6.055 7.676 17.266 1 83.88 121 GLN A CA 1
ATOM 972 C C . GLN A 1 121 ? -7.129 8.578 16.672 1 83.88 121 GLN A C 1
ATOM 974 O O . GLN A 1 121 ? -8.32 8.367 16.906 1 83.88 121 GLN A O 1
ATOM 979 N N . SER A 1 122 ? -6.664 9.562 15.938 1 90.38 122 SER A N 1
ATOM 980 C CA . SER A 1 122 ? -7.602 10.461 15.281 1 90.38 122 SER A CA 1
ATOM 981 C C . SER A 1 122 ? -8.234 9.812 14.055 1 90.38 122 SER A C 1
ATOM 983 O O . SER A 1 122 ? -7.723 8.812 13.547 1 90.38 122 SER A O 1
ATOM 985 N N . VAL A 1 123 ? -9.344 10.312 13.617 1 92.88 123 VAL A N 1
ATOM 986 C CA . VAL A 1 123 ? -10 9.867 12.398 1 92.88 123 VAL A CA 1
ATOM 987 C C . VAL A 1 123 ? -9.023 9.945 11.227 1 92.88 123 VAL A C 1
ATOM 989 O O . VAL A 1 123 ? -8.93 9.016 10.422 1 92.88 123 VAL A O 1
ATOM 992 N N . GLU A 1 124 ? -8.297 10.977 11.195 1 92 124 GLU A N 1
ATOM 993 C CA . GLU A 1 124 ? -7.336 11.164 10.109 1 92 124 GLU A CA 1
ATOM 994 C C . GLU A 1 124 ? -6.262 10.078 10.133 1 92 124 GLU A C 1
ATOM 996 O O . GLU A 1 124 ? -5.914 9.523 9.086 1 92 124 GLU A O 1
ATOM 1001 N N . TYR A 1 125 ? -5.793 9.828 11.281 1 91.19 125 TYR A N 1
ATOM 1002 C CA . TYR A 1 125 ? -4.793 8.773 11.43 1 91.19 125 TYR A CA 1
ATOM 1003 C C . TYR A 1 125 ? -5.312 7.449 10.883 1 91.19 125 TYR A C 1
ATOM 1005 O O . TYR A 1 125 ? -4.617 6.77 10.125 1 91.19 125 TYR A O 1
ATOM 1013 N N . VAL A 1 126 ? -6.5 7.145 11.211 1 93.12 126 VAL A N 1
ATOM 1014 C CA . VAL A 1 126 ? -7.098 5.875 10.812 1 93.12 126 VAL A CA 1
ATOM 1015 C C . VAL A 1 126 ? -7.32 5.863 9.297 1 93.12 126 VAL A C 1
ATOM 1017 O O . VAL A 1 126 ? -7.074 4.855 8.641 1 93.12 126 VAL A O 1
ATOM 1020 N N . LEU A 1 127 ? -7.746 6.988 8.766 1 94.31 127 LEU A N 1
ATOM 1021 C CA . LEU A 1 127 ? -7.957 7.074 7.324 1 94.31 127 LEU A CA 1
ATOM 1022 C C . LEU A 1 127 ? -6.656 6.844 6.566 1 94.31 127 LEU A C 1
ATOM 1024 O O . LEU A 1 127 ? -6.641 6.148 5.547 1 94.31 127 LEU A O 1
ATOM 1028 N N . ILE A 1 128 ? -5.551 7.383 7.055 1 94.38 128 ILE A N 1
ATOM 1029 C CA . ILE A 1 128 ? -4.25 7.219 6.41 1 94.38 128 ILE A CA 1
ATOM 1030 C C . ILE A 1 128 ? -3.799 5.766 6.523 1 94.38 128 ILE A C 1
ATOM 1032 O O . ILE A 1 128 ? -3.305 5.188 5.551 1 94.38 128 ILE A O 1
ATOM 1036 N N . HIS A 1 129 ? -4.051 5.199 7.641 1 94.62 129 HIS A N 1
ATOM 1037 C CA . HIS A 1 129 ? -3.711 3.797 7.867 1 94.62 129 HIS A CA 1
ATOM 1038 C C . HIS A 1 129 ? -4.48 2.883 6.918 1 94.62 129 HIS A C 1
ATOM 1040 O O . HIS A 1 129 ? -3.895 1.985 6.309 1 94.62 129 HIS A O 1
ATOM 1046 N N . LEU A 1 130 ? -5.73 3.148 6.781 1 96.31 130 LEU A N 1
ATOM 1047 C CA . LEU A 1 130 ? -6.578 2.33 5.918 1 96.31 130 LEU A CA 1
ATOM 1048 C C . LEU A 1 130 ? -6.215 2.531 4.453 1 96.31 130 LEU A C 1
ATOM 1050 O O . LEU A 1 130 ? -6.297 1.596 3.652 1 96.31 130 LEU A O 1
ATOM 1054 N N . PHE A 1 131 ? -5.852 3.719 4.156 1 97.19 131 PHE A N 1
ATOM 1055 C CA . PHE A 1 131 ? -5.418 4.016 2.797 1 97.19 131 PHE A CA 1
ATOM 1056 C C . PHE A 1 131 ? -4.152 3.24 2.449 1 97.19 131 PHE A C 1
ATOM 1058 O O . PHE A 1 131 ? -4.047 2.672 1.361 1 97.19 131 PHE A O 1
ATOM 1065 N N . ALA A 1 132 ? -3.195 3.174 3.361 1 97.19 132 ALA A N 1
ATOM 1066 C CA . ALA A 1 132 ? -1.979 2.387 3.172 1 97.19 132 ALA A CA 1
ATOM 1067 C C . ALA A 1 132 ? -2.295 0.896 3.111 1 97.19 132 ALA A C 1
ATOM 1069 O O . ALA A 1 132 ? -1.691 0.158 2.33 1 97.19 132 ALA A O 1
ATOM 1070 N N . HIS A 1 133 ? -3.211 0.473 3.914 1 97.88 133 HIS A N 1
ATOM 1071 C CA . HIS A 1 133 ? -3.656 -0.917 3.912 1 97.88 133 HIS A CA 1
ATOM 1072 C C . HIS A 1 133 ? -4.246 -1.306 2.562 1 97.88 133 HIS A C 1
ATOM 1074 O O . HIS A 1 133 ? -3.941 -2.377 2.031 1 97.88 133 HIS A O 1
ATOM 1080 N N . LEU A 1 134 ? -5.07 -0.474 2.02 1 98.69 134 LEU A N 1
ATOM 1081 C CA . LEU A 1 134 ? -5.613 -0.649 0.675 1 98.69 134 LEU A CA 1
ATOM 1082 C C . LEU A 1 134 ? -4.488 -0.805 -0.346 1 98.69 134 LEU A C 1
ATOM 1084 O O . LEU A 1 134 ? -4.512 -1.728 -1.164 1 98.69 134 LEU A O 1
ATOM 1088 N N . SER A 1 135 ? -3.51 0.045 -0.274 1 98.56 135 SER A N 1
ATOM 1089 C CA . SER A 1 135 ? -2.391 0.016 -1.211 1 98.56 135 SER A CA 1
ATOM 1090 C C . SER A 1 135 ? -1.574 -1.263 -1.056 1 98.56 135 SER A C 1
ATOM 1092 O O . SER A 1 135 ? -1.151 -1.859 -2.047 1 98.56 135 SER A O 1
ATOM 1094 N N . TYR A 1 136 ? -1.396 -1.693 0.161 1 98.56 136 TYR A N 1
ATOM 1095 C CA . TYR A 1 136 ? -0.646 -2.908 0.462 1 98.56 136 TYR A CA 1
ATOM 1096 C C . TYR A 1 136 ? -1.271 -4.117 -0.221 1 98.56 136 TYR A C 1
ATOM 1098 O O . TYR A 1 136 ? -0.591 -4.852 -0.944 1 98.56 136 TYR A O 1
ATOM 1106 N N . HIS A 1 137 ? -2.504 -4.293 -0.032 1 98.75 137 HIS A N 1
ATOM 1107 C CA . HIS A 1 137 ? -3.182 -5.449 -0.615 1 98.75 137 HIS A CA 1
ATOM 1108 C C . HIS A 1 137 ? -3.348 -5.285 -2.123 1 98.75 137 HIS A C 1
ATOM 1110 O O . HIS A 1 137 ? -3.344 -6.273 -2.861 1 98.75 137 HIS A O 1
ATOM 1116 N N . THR A 1 138 ? -3.449 -4.047 -2.6 1 98.69 138 THR A N 1
ATOM 1117 C CA . THR A 1 138 ? -3.447 -3.828 -4.039 1 98.69 138 THR A CA 1
ATOM 1118 C C . THR A 1 138 ? -2.129 -4.289 -4.656 1 98.69 138 THR A C 1
ATOM 1120 O O . THR A 1 138 ? -2.115 -4.887 -5.734 1 98.69 138 THR A O 1
ATOM 1123 N N . GLY A 1 139 ? -1.015 -4.004 -3.98 1 98.38 139 GLY A N 1
ATOM 1124 C CA . GLY A 1 139 ? 0.269 -4.523 -4.422 1 98.38 139 GLY A CA 1
ATOM 1125 C C . GLY A 1 139 ? 0.308 -6.039 -4.48 1 98.38 139 GLY A C 1
ATOM 1126 O O . GLY A 1 139 ? 0.847 -6.617 -5.43 1 98.38 139 GLY A O 1
ATOM 1127 N N . GLN A 1 140 ? -0.269 -6.664 -3.49 1 98.38 140 GLN A N 1
ATOM 1128 C CA . GLN A 1 140 ? -0.347 -8.125 -3.482 1 98.38 140 GLN A CA 1
ATOM 1129 C C . GLN A 1 140 ? -1.182 -8.633 -4.652 1 98.38 140 GLN A C 1
ATOM 1131 O O . GLN A 1 140 ? -0.777 -9.562 -5.352 1 98.38 140 GLN A O 1
ATOM 1136 N N . ILE A 1 141 ? -2.254 -7.969 -4.871 1 98.44 141 ILE A N 1
ATOM 1137 C CA . ILE A 1 141 ? -3.166 -8.344 -5.945 1 98.44 141 ILE A CA 1
ATOM 1138 C C . ILE A 1 141 ? -2.475 -8.172 -7.293 1 98.44 141 ILE A C 1
ATOM 1140 O O . ILE A 1 141 ? -2.637 -9 -8.195 1 98.44 141 ILE A O 1
ATOM 1144 N N . ASN A 1 142 ? -1.733 -7.117 -7.457 1 98.25 142 ASN A N 1
ATOM 1145 C CA . ASN A 1 142 ? -0.994 -6.875 -8.688 1 98.25 142 ASN A CA 1
ATOM 1146 C C . ASN A 1 142 ? -0.039 -8.023 -9.008 1 98.25 142 ASN A C 1
ATOM 1148 O O . ASN A 1 142 ? -0.019 -8.531 -10.133 1 98.25 142 ASN A O 1
ATOM 1152 N N . TYR A 1 143 ? 0.731 -8.477 -8.031 1 97.5 143 TYR A N 1
ATOM 1153 C CA . TYR A 1 143 ? 1.668 -9.57 -8.258 1 97.5 143 TYR A CA 1
ATOM 1154 C C . TYR A 1 143 ? 0.927 -10.883 -8.484 1 97.5 143 TYR A C 1
ATOM 1156 O O . TYR A 1 143 ? 1.342 -11.703 -9.305 1 97.5 143 TYR A O 1
ATOM 1164 N N . HIS A 1 144 ? -0.146 -11.086 -7.738 1 97.44 144 HIS A N 1
ATOM 1165 C CA . HIS A 1 144 ? -0.977 -12.273 -7.938 1 97.44 144 HIS A CA 1
ATOM 1166 C C . HIS A 1 144 ? -1.505 -12.344 -9.367 1 97.44 144 HIS A C 1
ATOM 1168 O O . HIS A 1 144 ? -1.32 -13.352 -10.055 1 97.44 144 HIS A O 1
ATOM 1174 N N . ARG A 1 145 ? -2.1 -11.25 -9.789 1 97.56 145 ARG A N 1
ATOM 1175 C CA . ARG A 1 145 ? -2.699 -11.18 -11.117 1 97.56 145 ARG A CA 1
ATOM 1176 C C . ARG A 1 145 ? -1.656 -11.414 -12.203 1 97.56 145 ARG A C 1
ATOM 1178 O O . ARG A 1 145 ? -1.907 -12.148 -13.156 1 97.56 145 ARG A O 1
ATOM 1185 N N . ARG A 1 146 ? -0.502 -10.82 -12.062 1 96.75 146 ARG A N 1
ATOM 1186 C CA . ARG A 1 146 ? 0.55 -10.984 -13.062 1 96.75 146 ARG A CA 1
ATOM 1187 C C . ARG A 1 146 ? 1.012 -12.43 -13.148 1 96.75 146 ARG A C 1
ATOM 1189 O O . ARG A 1 146 ? 1.198 -12.969 -14.242 1 96.75 146 ARG A O 1
ATOM 1196 N N . TYR A 1 147 ? 1.146 -13.016 -12.062 1 94.75 147 TYR A N 1
ATOM 1197 C CA . TYR A 1 147 ? 1.604 -14.406 -12.039 1 94.75 147 TYR A CA 1
ATOM 1198 C C . TYR A 1 147 ? 0.588 -15.328 -12.695 1 94.75 147 TYR A C 1
ATOM 1200 O O . TYR A 1 147 ? 0.938 -16.125 -13.57 1 94.75 147 TYR A O 1
ATOM 1208 N N . VAL A 1 148 ? -0.657 -15.234 -12.281 1 95.81 148 VAL A N 1
ATOM 1209 C CA . VAL A 1 148 ? -1.653 -16.188 -12.773 1 95.81 148 VAL A CA 1
ATOM 1210 C C . VAL A 1 148 ? -1.9 -15.953 -14.258 1 95.81 148 VAL A C 1
ATOM 1212 O O . VAL A 1 148 ? -2.244 -16.875 -14.992 1 95.81 148 VAL A O 1
ATOM 1215 N N . THR A 1 149 ? -1.731 -14.727 -14.672 1 95.88 149 THR A N 1
ATOM 1216 C CA . THR A 1 149 ? -1.881 -14.414 -16.094 1 95.88 149 THR A CA 1
ATOM 1217 C C . THR A 1 149 ? -0.753 -15.039 -16.906 1 95.88 149 THR A C 1
ATOM 1219 O O . THR A 1 149 ? -0.996 -15.617 -17.969 1 95.88 149 THR A O 1
ATOM 1222 N N . ALA A 1 150 ? 0.432 -14.977 -16.406 1 94.31 150 ALA A N 1
ATOM 1223 C CA . ALA A 1 150 ? 1.595 -15.516 -17.094 1 94.31 150 ALA A CA 1
ATOM 1224 C C . ALA A 1 150 ? 1.559 -17.047 -17.125 1 94.31 150 ALA A C 1
ATOM 1226 O O . ALA A 1 150 ? 1.988 -17.656 -18.094 1 94.31 150 ALA A O 1
ATOM 1227 N N . ASN A 1 151 ? 1.146 -17.594 -16.125 1 86.38 151 ASN A N 1
ATOM 1228 C CA . ASN A 1 151 ? 1.139 -19.062 -16 1 86.38 151 ASN A CA 1
ATOM 1229 C C . ASN A 1 151 ? -0.006 -19.672 -16.797 1 86.38 151 ASN A C 1
ATOM 1231 O O . ASN A 1 151 ? -0.003 -20.875 -17.062 1 86.38 151 ASN A O 1
ATOM 1235 N N . ARG A 1 152 ? -0.982 -18.984 -17.141 1 82.5 152 ARG A N 1
ATOM 1236 C CA . ARG A 1 152 ? -2.064 -19.5 -17.984 1 82.5 152 ARG A CA 1
ATOM 1237 C C . ARG A 1 152 ? -1.73 -19.344 -19.469 1 82.5 152 ARG A C 1
ATOM 1239 O O . ARG A 1 152 ? -2.209 -20.109 -20.297 1 82.5 152 ARG A O 1
ATOM 1246 N N . SER A 1 153 ? -1.003 -18.266 -19.766 1 63.88 153 SER A N 1
ATOM 1247 C CA . SER A 1 153 ? -0.598 -18.078 -21.156 1 63.88 153 SER A CA 1
ATOM 1248 C C . SER A 1 153 ? 0.424 -19.125 -21.594 1 63.88 153 SER A C 1
ATOM 1250 O O . SER A 1 153 ? 0.78 -19.219 -22.766 1 63.88 153 SER A O 1
ATOM 1252 N N . VAL A 1 154 ? 0.906 -20.078 -20.734 1 50.06 154 VAL A N 1
ATOM 1253 C CA . VAL A 1 154 ? 1.778 -21.172 -21.141 1 50.06 154 VAL A CA 1
ATOM 1254 C C . VAL A 1 154 ? 0.952 -22.438 -21.359 1 50.06 154 VAL A C 1
ATOM 1256 O O . VAL A 1 154 ? -0.036 -22.672 -20.656 1 50.06 154 VAL A O 1
ATOM 1259 N N . MET B 1 1 ? 1.765 15.727 18.047 1 60.66 1 MET B N 1
ATOM 1260 C CA . MET B 1 1 ? 1.435 16.609 16.938 1 60.66 1 MET B CA 1
ATOM 1261 C C . MET B 1 1 ? 1.271 15.82 15.641 1 60.66 1 MET B C 1
ATOM 1263 O O . MET B 1 1 ? 1.574 14.625 15.594 1 60.66 1 MET B O 1
ATOM 1267 N N . LYS B 1 2 ? 0.529 16.344 14.586 1 72.44 2 LYS B N 1
ATOM 1268 C CA . LYS B 1 2 ? 0.233 15.734 13.289 1 72.44 2 LYS B CA 1
ATOM 1269 C C . LYS B 1 2 ? 1.488 15.125 12.664 1 72.44 2 LYS B C 1
ATOM 1271 O O . LYS B 1 2 ? 1.44 14.031 12.102 1 72.44 2 LYS B O 1
ATOM 1276 N N . THR B 1 3 ? 2.641 15.727 13.062 1 79.44 3 THR B N 1
ATOM 1277 C CA . THR B 1 3 ? 3.889 15.266 12.461 1 79.44 3 THR B CA 1
ATOM 1278 C C . THR B 1 3 ? 4.363 13.977 13.125 1 79.44 3 THR B C 1
ATOM 1280 O O . THR B 1 3 ? 4.984 13.133 12.477 1 79.44 3 THR B O 1
ATOM 1283 N N . GLU B 1 4 ? 3.998 13.781 14.352 1 83.75 4 GLU B N 1
ATOM 1284 C CA . GLU B 1 4 ? 4.43 12.594 15.078 1 83.75 4 GLU B CA 1
ATOM 1285 C C . GLU B 1 4 ? 3.754 11.336 14.531 1 83.75 4 GLU B C 1
ATOM 1287 O O . GLU B 1 4 ? 4.363 10.266 14.492 1 83.75 4 GLU B O 1
ATOM 1292 N N . TYR B 1 5 ? 2.617 11.547 14.078 1 84 5 TYR B N 1
ATOM 1293 C CA . TYR B 1 5 ? 1.917 10.375 13.555 1 84 5 TYR B CA 1
ATOM 1294 C C . TYR B 1 5 ? 2.537 9.906 12.242 1 84 5 TYR B C 1
ATOM 1296 O O . TYR B 1 5 ? 2.643 8.703 12 1 84 5 TYR B O 1
ATOM 1304 N N . TYR B 1 6 ? 2.984 10.875 11.453 1 91.56 6 TYR B N 1
ATOM 1305 C CA . 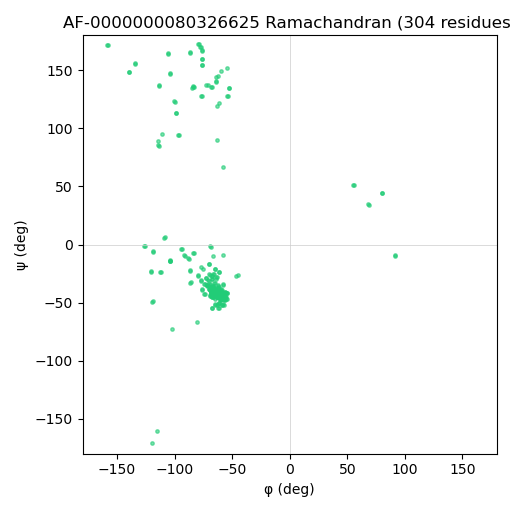TYR B 1 6 ? 3.615 10.492 10.195 1 91.56 6 TYR B CA 1
ATOM 1306 C C . TYR B 1 6 ? 4.941 9.781 10.445 1 91.56 6 TYR B C 1
ATOM 1308 O O . TYR B 1 6 ? 5.258 8.797 9.781 1 91.56 6 TYR B O 1
ATOM 1316 N N . THR B 1 7 ? 5.652 10.336 11.398 1 93 7 THR B N 1
ATOM 1317 C CA . THR B 1 7 ? 6.91 9.688 11.742 1 93 7 THR B CA 1
ATOM 1318 C C . THR B 1 7 ? 6.676 8.25 12.195 1 93 7 THR B C 1
ATOM 1320 O O . THR B 1 7 ? 7.375 7.336 11.75 1 93 7 THR B O 1
ATOM 1323 N N . GLN B 1 8 ? 5.703 8.023 12.938 1 91.19 8 GLN B N 1
ATOM 1324 C CA . GLN B 1 8 ? 5.375 6.699 13.453 1 91.19 8 GLN B CA 1
ATOM 1325 C C . GLN B 1 8 ? 4.93 5.766 12.336 1 91.19 8 GLN B C 1
ATOM 1327 O O . GLN B 1 8 ? 5.348 4.605 12.281 1 91.19 8 GLN B O 1
ATOM 1332 N N . LEU B 1 9 ? 4.094 6.27 11.492 1 93.62 9 LEU B N 1
ATOM 1333 C CA . LEU B 1 9 ? 3.562 5.465 10.398 1 93.62 9 LEU B CA 1
ATOM 1334 C C . LEU B 1 9 ? 4.676 5.031 9.453 1 93.62 9 LEU B C 1
ATOM 1336 O O . LEU B 1 9 ? 4.762 3.855 9.086 1 93.62 9 LEU B O 1
ATOM 1340 N N . TYR B 1 10 ? 5.543 5.938 9.102 1 96.94 10 TYR B N 1
ATOM 1341 C CA . TYR B 1 10 ? 6.629 5.613 8.18 1 96.94 10 TYR B CA 1
ATOM 1342 C C . TYR B 1 10 ? 7.605 4.633 8.82 1 96.94 10 TYR B C 1
ATOM 1344 O O . TYR B 1 10 ? 8.031 3.67 8.18 1 96.94 10 TYR B O 1
ATOM 1352 N N . GLN B 1 11 ? 7.941 4.906 10.047 1 96.44 11 GLN B N 1
ATOM 1353 C CA . GLN B 1 11 ? 8.875 4.008 10.727 1 96.44 11 GLN B CA 1
ATOM 1354 C C . GLN B 1 11 ? 8.289 2.602 10.836 1 96.44 11 GLN B C 1
ATOM 1356 O O . GLN B 1 11 ? 9 1.614 10.617 1 96.44 11 GLN B O 1
ATOM 1361 N N . ARG B 1 12 ? 7.086 2.572 11.156 1 95.06 12 ARG B N 1
ATOM 1362 C CA . ARG B 1 12 ? 6.402 1.29 11.281 1 95.06 12 ARG B CA 1
ATOM 1363 C C . ARG B 1 12 ? 6.43 0.528 9.961 1 95.06 12 ARG B C 1
ATOM 1365 O O . ARG B 1 12 ? 6.766 -0.658 9.93 1 95.06 12 ARG B O 1
ATOM 1372 N N . ASP B 1 13 ? 6.105 1.169 8.93 1 97.25 13 ASP B N 1
ATOM 1373 C CA . ASP B 1 13 ? 5.98 0.461 7.656 1 97.25 13 ASP B CA 1
ATOM 1374 C C . ASP B 1 13 ? 7.355 0.169 7.055 1 97.25 13 ASP B C 1
ATOM 1376 O O . ASP B 1 13 ? 7.535 -0.835 6.363 1 97.25 13 ASP B O 1
ATOM 1380 N N . LEU B 1 14 ? 8.367 1.054 7.312 1 98.38 14 LEU B N 1
ATOM 1381 C CA . LEU B 1 14 ? 9.734 0.746 6.895 1 98.38 14 LEU B CA 1
ATOM 1382 C C . LEU B 1 14 ? 10.273 -0.467 7.645 1 98.38 14 LEU B C 1
ATOM 1384 O O . LEU B 1 14 ? 11.023 -1.268 7.086 1 98.38 14 LEU B O 1
ATOM 1388 N N . SER B 1 15 ? 9.859 -0.624 8.859 1 97.75 15 SER B N 1
ATOM 1389 C CA . SER B 1 15 ? 10.234 -1.807 9.625 1 97.75 15 SER B CA 1
ATOM 1390 C C . SER B 1 15 ? 9.617 -3.068 9.039 1 97.75 15 SER B C 1
ATOM 1392 O O . SER B 1 15 ? 10.234 -4.133 9.039 1 97.75 15 SER B O 1
ATOM 1394 N N . LYS B 1 16 ? 8.391 -2.947 8.523 1 97.56 16 LYS B N 1
ATOM 1395 C CA . LYS B 1 16 ? 7.746 -4.078 7.867 1 97.56 16 LYS B CA 1
ATOM 1396 C C . LYS B 1 16 ? 8.531 -4.512 6.633 1 97.56 16 LYS B C 1
ATOM 1398 O O . LYS B 1 16 ? 8.656 -5.711 6.363 1 97.56 16 LYS B O 1
ATOM 1403 N N . VAL B 1 17 ? 9.039 -3.547 5.914 1 98.38 17 VAL B N 1
ATOM 1404 C CA . VAL B 1 17 ? 9.844 -3.861 4.738 1 98.38 17 VAL B CA 1
ATOM 1405 C C . VAL B 1 17 ? 11.094 -4.633 5.152 1 98.38 17 VAL B C 1
ATOM 1407 O O . VAL B 1 17 ? 11.438 -5.645 4.539 1 98.38 17 VAL B O 1
ATOM 1410 N N . THR B 1 18 ? 11.727 -4.137 6.199 1 98 18 THR B N 1
ATOM 1411 C CA . THR B 1 18 ? 12.945 -4.77 6.684 1 98 18 THR B CA 1
ATOM 1412 C C . THR B 1 18 ? 12.664 -6.195 7.148 1 98 18 THR B C 1
ATOM 1414 O O . THR B 1 18 ? 13.477 -7.098 6.922 1 98 18 THR B O 1
ATOM 1417 N N . GLU B 1 19 ? 11.539 -6.402 7.746 1 97.62 19 GLU B N 1
ATOM 1418 C CA . GLU B 1 19 ? 11.156 -7.742 8.188 1 97.62 19 GLU B CA 1
ATOM 1419 C C . GLU B 1 19 ? 10.961 -8.68 7 1 97.62 19 GLU B C 1
ATOM 1421 O O . GLU B 1 19 ? 11.383 -9.836 7.043 1 97.62 19 GLU B O 1
ATOM 1426 N N . GLU B 1 20 ? 10.328 -8.195 5.973 1 97.25 20 GLU B N 1
ATOM 1427 C CA . GLU B 1 20 ? 10.188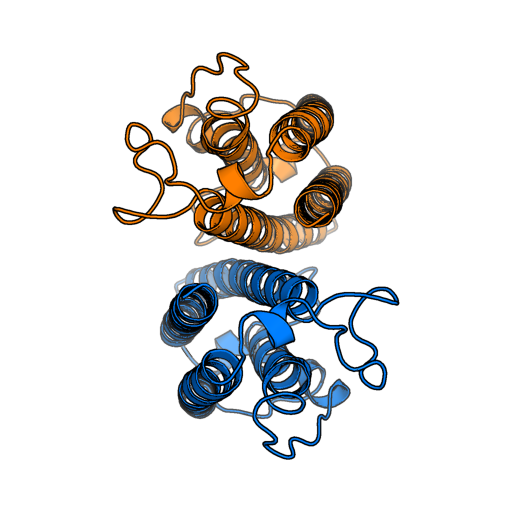 -8.992 4.758 1 97.25 20 GLU B CA 1
ATOM 1428 C C . GLU B 1 20 ? 11.555 -9.352 4.18 1 97.25 20 GLU B C 1
ATOM 1430 O O . GLU B 1 20 ? 11.789 -10.5 3.791 1 97.25 20 GLU B O 1
ATOM 1435 N N . LEU B 1 21 ? 12.336 -8.336 4.121 1 97.62 21 LEU B N 1
ATOM 1436 C CA . LEU B 1 21 ? 13.68 -8.492 3.566 1 97.62 21 LEU B CA 1
ATOM 1437 C C . LEU B 1 21 ? 14.453 -9.57 4.312 1 97.62 21 LEU B C 1
ATOM 1439 O O . LEU B 1 21 ? 15.102 -10.414 3.691 1 97.62 21 LEU B O 1
ATOM 1443 N N . LYS B 1 22 ? 14.328 -9.609 5.578 1 97.38 22 LYS B N 1
ATOM 1444 C CA . LYS B 1 22 ? 15.055 -10.555 6.418 1 97.38 22 LYS B CA 1
ATOM 1445 C C . LYS B 1 22 ? 14.547 -11.977 6.219 1 97.38 22 LYS B C 1
ATOM 1447 O O . LYS B 1 22 ? 15.242 -12.945 6.539 1 97.38 22 LYS B O 1
ATOM 1452 N N . MET B 1 23 ? 13.422 -12.133 5.668 1 97 23 MET B N 1
ATOM 1453 C CA . MET B 1 23 ? 12.797 -13.445 5.562 1 97 23 MET B CA 1
ATOM 1454 C C . MET B 1 23 ? 13.125 -14.102 4.227 1 97 23 MET B C 1
ATOM 1456 O O . MET B 1 23 ? 12.773 -15.266 3.996 1 97 23 MET B O 1
ATOM 1460 N N . TYR B 1 24 ? 13.82 -13.422 3.355 1 97.06 24 TYR B N 1
ATOM 1461 C CA . TYR B 1 24 ? 14.289 -14.078 2.141 1 97.06 24 TYR B CA 1
ATOM 1462 C C . TYR B 1 24 ? 15.281 -15.195 2.471 1 97.06 24 TYR B C 1
ATOM 1464 O O . TYR B 1 24 ? 16.141 -15.031 3.346 1 97.06 24 TYR B O 1
ATOM 1472 N N . PRO B 1 25 ? 15.172 -16.281 1.758 1 94.81 25 PRO B N 1
ATOM 1473 C CA . PRO B 1 25 ? 16.031 -17.422 2.105 1 94.81 25 PRO B CA 1
ATOM 1474 C C . PRO B 1 25 ? 17.5 -17.172 1.779 1 94.81 25 PRO B C 1
ATOM 1476 O O . PRO B 1 25 ? 18.391 -17.688 2.461 1 94.81 25 PRO B O 1
ATOM 1479 N N . ASP B 1 26 ? 17.812 -16.469 0.696 1 93.56 26 ASP B N 1
ATOM 1480 C CA . ASP B 1 26 ? 19.188 -16.172 0.293 1 93.56 26 ASP B CA 1
ATOM 1481 C C . ASP B 1 26 ? 19.219 -14.961 -0.646 1 93.56 26 ASP B C 1
ATOM 1483 O O . ASP B 1 26 ? 18.172 -14.453 -1.051 1 93.56 26 ASP B O 1
ATOM 1487 N N . ASP B 1 27 ? 20.359 -14.484 -0.957 1 93.69 27 ASP B N 1
ATOM 1488 C CA . ASP B 1 27 ? 20.531 -13.297 -1.784 1 93.69 27 ASP B CA 1
ATOM 1489 C C . ASP B 1 27 ? 20 -13.531 -3.197 1 93.69 27 ASP B C 1
ATOM 1491 O O . ASP B 1 27 ? 19.406 -12.633 -3.799 1 93.69 27 ASP B O 1
ATOM 1495 N N . SER B 1 28 ? 20.25 -14.68 -3.709 1 94.69 28 SER B N 1
ATOM 1496 C CA . SER B 1 28 ? 19.844 -14.961 -5.078 1 94.69 28 SER B CA 1
ATOM 1497 C C . SER B 1 28 ? 18.328 -14.891 -5.23 1 94.69 28 SER B C 1
ATOM 1499 O O . SER B 1 28 ? 17.828 -14.438 -6.262 1 94.69 28 SER B O 1
ATOM 1501 N N . SER B 1 29 ? 17.531 -15.305 -4.215 1 96.06 29 SER B N 1
ATOM 1502 C CA . SER B 1 29 ? 16.078 -15.297 -4.277 1 96.06 29 SER B CA 1
ATOM 1503 C C . SER B 1 29 ? 15.523 -13.875 -4.32 1 96.06 29 SER B C 1
ATOM 1505 O O . SER B 1 29 ? 14.477 -13.625 -4.914 1 96.06 29 SER B O 1
ATOM 1507 N N . LEU B 1 30 ? 16.297 -13.008 -3.768 1 96.88 30 LEU B N 1
ATOM 1508 C CA . LEU B 1 30 ? 15.922 -11.594 -3.729 1 96.88 30 LEU B CA 1
ATOM 1509 C C . LEU B 1 30 ? 15.844 -11.016 -5.137 1 96.88 30 LEU B C 1
ATOM 1511 O O . LEU B 1 30 ? 15.047 -10.109 -5.395 1 96.88 30 LEU B O 1
ATOM 1515 N N . TRP B 1 31 ? 16.594 -11.586 -5.996 1 97.62 31 TRP B N 1
ATOM 1516 C CA . TRP B 1 31 ? 16.781 -10.977 -7.312 1 97.62 31 TRP B CA 1
ATOM 1517 C C . TRP B 1 31 ? 16.062 -11.789 -8.383 1 97.62 31 TRP B C 1
ATOM 1519 O O . TRP B 1 31 ? 16.172 -11.477 -9.578 1 97.62 31 TRP B O 1
ATOM 1529 N N . GLU B 1 32 ? 15.312 -12.781 -7.965 1 96.06 32 GLU B N 1
ATOM 1530 C CA . GLU B 1 32 ? 14.523 -13.562 -8.914 1 96.06 32 GLU B CA 1
ATOM 1531 C C . GLU B 1 32 ? 13.336 -12.758 -9.43 1 96.06 32 GLU B C 1
ATOM 1533 O O . GLU B 1 32 ? 12.68 -12.047 -8.664 1 96.06 32 GLU B O 1
ATOM 1538 N N . VAL B 1 33 ? 13.102 -12.867 -10.727 1 96 33 VAL B N 1
ATOM 1539 C CA . VAL B 1 33 ? 11.938 -12.234 -11.344 1 96 33 VAL B CA 1
ATOM 1540 C C . VAL B 1 33 ? 10.836 -13.273 -11.555 1 96 33 VAL B C 1
ATOM 1542 O O . VAL B 1 33 ? 11.062 -14.312 -12.172 1 96 33 VAL B O 1
ATOM 1545 N N . LEU B 1 34 ? 9.672 -13.016 -11.008 1 93.94 34 LEU B N 1
ATOM 1546 C CA . LEU B 1 34 ? 8.562 -13.953 -11.117 1 93.94 34 LEU B CA 1
ATOM 1547 C C . LEU B 1 34 ? 7.926 -13.891 -12.5 1 93.94 34 LEU B C 1
ATOM 1549 O O . LEU B 1 34 ? 7.992 -12.852 -13.172 1 93.94 34 LEU B O 1
ATOM 1553 N N . PRO B 1 35 ? 7.328 -14.969 -12.875 1 92.12 35 PRO B N 1
ATOM 1554 C CA . PRO B 1 35 ? 6.602 -14.922 -14.148 1 92.12 35 PRO B CA 1
ATOM 1555 C C . PRO B 1 35 ? 5.59 -13.781 -14.211 1 92.12 35 PRO B C 1
ATOM 1557 O O . PRO B 1 35 ? 4.812 -13.586 -13.273 1 92.12 35 PRO B O 1
ATOM 1560 N N . GLY B 1 36 ? 5.688 -12.977 -15.273 1 93.88 36 GLY B N 1
ATOM 1561 C CA . GLY B 1 36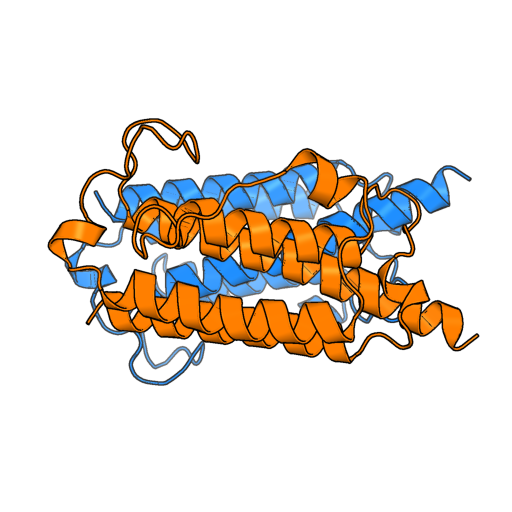 ? 4.727 -11.906 -15.492 1 93.88 36 GLY B CA 1
ATOM 1562 C C . GLY B 1 36 ? 5.156 -10.594 -14.875 1 93.88 36 GLY B C 1
ATOM 1563 O O . GLY B 1 36 ? 4.52 -9.562 -15.094 1 93.88 36 GLY B O 1
ATOM 1564 N N . THR B 1 37 ? 6.199 -10.695 -14.109 1 94.44 37 THR B N 1
ATOM 1565 C CA . THR B 1 37 ? 6.68 -9.469 -13.492 1 94.44 37 THR B CA 1
ATOM 1566 C C . THR B 1 37 ? 7.957 -8.984 -14.172 1 94.44 37 THR B C 1
ATOM 1568 O O . THR B 1 37 ? 8.578 -9.727 -14.938 1 94.44 37 THR B O 1
ATOM 1571 N N . THR B 1 38 ? 8.258 -7.727 -13.891 1 93.12 38 THR B N 1
ATOM 1572 C CA . THR B 1 38 ? 9.469 -7.152 -14.469 1 93.12 38 THR B CA 1
ATOM 1573 C C . THR B 1 38 ? 10.508 -6.875 -13.375 1 93.12 38 THR B C 1
ATOM 1575 O O . THR B 1 38 ? 11.703 -6.844 -13.648 1 93.12 38 THR B O 1
ATOM 1578 N N . ASN B 1 39 ? 10.008 -6.727 -12.203 1 95.94 39 ASN B N 1
ATOM 1579 C CA . ASN B 1 39 ? 10.898 -6.355 -11.109 1 95.94 39 ASN B CA 1
ATOM 1580 C C . ASN B 1 39 ? 11.008 -7.477 -10.07 1 95.94 39 ASN B C 1
ATOM 1582 O O . ASN B 1 39 ? 10.016 -8.141 -9.766 1 95.94 39 ASN B O 1
ATOM 1586 N N . SER B 1 40 ? 12.266 -7.691 -9.625 1 97.62 40 SER B N 1
ATOM 1587 C CA . SER B 1 40 ? 12.484 -8.562 -8.477 1 97.62 40 SER B CA 1
ATOM 1588 C C . SER B 1 40 ? 12.203 -7.824 -7.168 1 97.62 40 SER B C 1
ATOM 1590 O O . SER B 1 40 ? 11.969 -6.613 -7.168 1 97.62 40 SER B O 1
ATOM 1592 N N . GLY B 1 41 ? 12.219 -8.578 -6.102 1 98.12 41 GLY B N 1
ATOM 1593 C CA . GLY B 1 41 ? 12.141 -7.941 -4.797 1 98.12 41 GLY B CA 1
ATOM 1594 C C . GLY B 1 41 ? 13.266 -6.945 -4.559 1 98.12 41 GLY B C 1
ATOM 1595 O O . GLY B 1 41 ? 13.031 -5.855 -4.027 1 98.12 41 GLY B O 1
ATOM 1596 N N . GLY B 1 42 ? 14.484 -7.348 -4.969 1 98.44 42 GLY B N 1
ATOM 1597 C CA . GLY B 1 42 ? 15.633 -6.469 -4.82 1 98.44 42 GLY B CA 1
ATOM 1598 C C . GLY B 1 42 ? 15.469 -5.148 -5.547 1 98.44 42 GLY B C 1
ATOM 1599 O O . GLY B 1 42 ? 15.812 -4.094 -5.012 1 98.44 42 GLY B O 1
ATOM 1600 N N . HIS B 1 43 ? 14.938 -5.172 -6.742 1 98.62 43 HIS B N 1
ATOM 1601 C CA . HIS B 1 43 ? 14.719 -3.953 -7.512 1 98.62 43 HIS B CA 1
ATOM 1602 C C . HIS B 1 43 ? 13.688 -3.053 -6.832 1 98.62 43 HIS B C 1
ATOM 1604 O O . HIS B 1 43 ? 13.867 -1.832 -6.785 1 98.62 43 HIS B O 1
ATOM 1610 N N . LEU B 1 44 ? 12.656 -3.674 -6.344 1 98.69 44 LEU B N 1
ATOM 1611 C CA . LEU B 1 44 ? 11.625 -2.898 -5.668 1 98.69 44 LEU B CA 1
ATOM 1612 C C . LEU B 1 44 ? 12.18 -2.238 -4.406 1 98.69 44 LEU B C 1
ATOM 1614 O O . LEU B 1 44 ? 11.82 -1.103 -4.09 1 98.69 44 LEU B O 1
ATOM 1618 N N . LEU B 1 45 ? 13.016 -2.955 -3.709 1 98.81 45 LEU B N 1
ATOM 1619 C CA . LEU B 1 45 ? 13.648 -2.396 -2.516 1 98.81 45 LEU B CA 1
ATOM 1620 C C . LEU B 1 45 ? 14.539 -1.212 -2.873 1 98.81 45 LEU B C 1
ATOM 1622 O O . LEU B 1 45 ? 14.484 -0.169 -2.217 1 98.81 45 LEU B O 1
ATOM 1626 N N . GLN B 1 46 ? 15.336 -1.357 -3.928 1 98.81 46 GLN B N 1
ATOM 1627 C CA . GLN B 1 46 ? 16.156 -0.254 -4.406 1 98.81 46 GLN B CA 1
ATOM 1628 C C . GLN B 1 46 ? 15.305 0.946 -4.801 1 98.81 46 GLN B C 1
ATOM 1630 O O . GLN B 1 46 ? 15.648 2.09 -4.492 1 98.81 46 GLN B O 1
ATOM 1635 N N . HIS B 1 47 ? 14.188 0.691 -5.426 1 98.75 47 HIS B N 1
ATOM 1636 C CA . HIS B 1 47 ? 13.258 1.736 -5.852 1 98.75 47 HIS B CA 1
ATOM 1637 C C . HIS B 1 47 ? 12.711 2.506 -4.656 1 98.75 47 HIS B C 1
ATOM 1639 O O . HIS B 1 47 ? 12.633 3.736 -4.684 1 98.75 47 HIS B O 1
ATOM 1645 N N . LEU B 1 48 ? 12.352 1.78 -3.602 1 98.81 48 LEU B N 1
ATOM 1646 C CA . LEU B 1 48 ? 11.805 2.414 -2.41 1 98.81 48 LEU B CA 1
ATOM 1647 C C . LEU B 1 48 ? 12.836 3.32 -1.748 1 98.81 48 LEU B C 1
ATOM 1649 O O . LEU B 1 48 ? 12.5 4.402 -1.263 1 98.81 48 LEU B O 1
ATOM 1653 N N . ILE B 1 49 ? 14.07 2.873 -1.727 1 98.75 49 ILE B N 1
ATOM 1654 C CA . ILE B 1 49 ? 15.148 3.676 -1.155 1 98.75 49 ILE B CA 1
ATOM 1655 C C . ILE B 1 49 ? 15.297 4.977 -1.941 1 98.75 49 ILE B C 1
ATOM 1657 O O . ILE B 1 49 ? 15.258 6.066 -1.363 1 98.75 49 ILE B O 1
ATOM 1661 N N . GLY B 1 50 ? 15.469 4.844 -3.264 1 98.06 50 GLY B N 1
ATOM 1662 C CA . GLY B 1 50 ? 15.625 6.027 -4.09 1 98.06 50 GLY B CA 1
ATOM 1663 C C . GLY B 1 50 ? 14.422 6.957 -4.039 1 98.06 50 GLY B C 1
ATOM 1664 O O . GLY B 1 50 ? 14.578 8.18 -4.004 1 98.06 50 GLY B O 1
ATOM 1665 N N . ASN B 1 51 ? 13.273 6.383 -4.012 1 97.69 51 ASN B N 1
ATOM 1666 C CA . ASN B 1 51 ? 12.023 7.141 -4 1 97.69 51 ASN B CA 1
ATOM 1667 C C . ASN B 1 51 ? 11.898 8 -2.746 1 97.69 51 ASN B C 1
ATOM 1669 O O . ASN B 1 51 ? 11.695 9.211 -2.838 1 97.69 51 ASN B O 1
ATOM 1673 N N . LEU B 1 52 ? 12.062 7.43 -1.588 1 98.19 52 LEU B N 1
ATOM 1674 C CA . LEU B 1 52 ? 11.852 8.141 -0.332 1 98.19 52 LEU B CA 1
ATOM 1675 C C . LEU B 1 52 ? 12.992 9.117 -0.063 1 98.19 52 LEU B C 1
ATOM 1677 O O . LEU B 1 52 ? 12.773 10.195 0.5 1 98.19 52 LEU B O 1
ATOM 1681 N N . LYS B 1 53 ? 14.227 8.781 -0.466 1 97.81 53 LYS B N 1
ATOM 1682 C CA . LYS B 1 53 ? 15.32 9.734 -0.333 1 97.81 53 LYS B CA 1
ATOM 1683 C C . LYS B 1 53 ? 15.086 10.961 -1.209 1 97.81 53 LYS B C 1
ATOM 1685 O O . LYS B 1 53 ? 15.359 12.086 -0.793 1 97.81 53 LYS B O 1
ATOM 1690 N N . THR B 1 54 ? 14.547 10.727 -2.346 1 96.62 54 THR B N 1
ATOM 1691 C CA . THR B 1 54 ? 14.352 11.812 -3.299 1 96.62 54 THR B CA 1
ATOM 1692 C C . THR B 1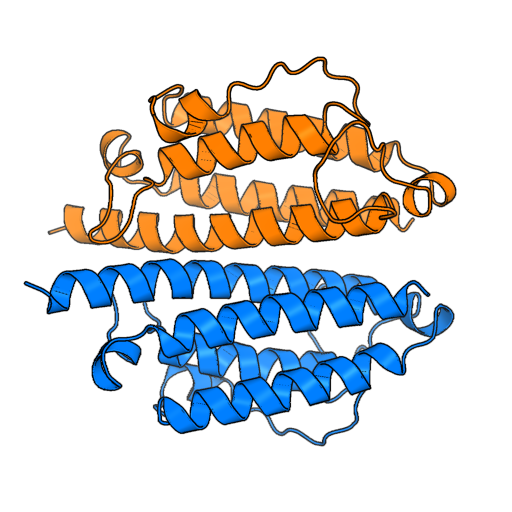 54 ? 13.195 12.711 -2.861 1 96.62 54 THR B C 1
ATOM 1694 O O . THR B 1 54 ? 13.328 13.938 -2.857 1 96.62 54 THR B O 1
ATOM 1697 N N . PHE B 1 55 ? 12.156 12.133 -2.418 1 96 55 PHE B N 1
ATOM 1698 C CA . PHE B 1 55 ? 10.93 12.914 -2.316 1 96 55 PHE B CA 1
ATOM 1699 C C . PHE B 1 55 ? 10.648 13.297 -0.868 1 96 55 PHE B C 1
ATOM 1701 O O . PHE B 1 55 ? 9.82 14.18 -0.601 1 96 55 PHE B O 1
ATOM 1708 N N . VAL B 1 56 ? 11.297 12.695 0.077 1 96.44 56 VAL B N 1
ATOM 1709 C CA . VAL B 1 56 ? 11.18 13.102 1.474 1 96.44 56 VAL B CA 1
ATOM 1710 C C . VAL B 1 56 ? 12.539 13.539 2.006 1 96.44 56 VAL B C 1
ATOM 1712 O O . VAL B 1 56 ? 12.68 14.633 2.557 1 96.44 56 VAL B O 1
ATOM 1715 N N . GLY B 1 57 ? 13.547 12.766 1.801 1 96.81 57 GLY B N 1
ATOM 1716 C CA . GLY B 1 57 ? 14.883 13.031 2.328 1 96.81 57 GLY B CA 1
ATOM 1717 C C . GLY B 1 57 ? 15.477 14.328 1.816 1 96.81 57 GLY B C 1
ATOM 1718 O O . GLY B 1 57 ? 16 15.117 2.596 1 96.81 57 GLY B O 1
ATOM 1719 N N . ASN B 1 58 ? 15.438 14.484 0.5 1 95.62 58 ASN B N 1
ATOM 1720 C CA . ASN B 1 58 ? 16.062 15.656 -0.099 1 95.62 58 ASN B CA 1
ATOM 1721 C C . ASN B 1 58 ? 15.336 16.938 0.269 1 95.62 58 ASN B C 1
ATOM 1723 O O . ASN B 1 58 ? 15.938 17.875 0.792 1 95.62 58 ASN B O 1
ATOM 1727 N N . PRO B 1 59 ? 14.055 17.047 0.043 1 94.38 59 PRO B N 1
ATOM 1728 C CA . PRO B 1 59 ? 13.414 18.344 0.268 1 94.38 59 PRO B CA 1
ATOM 1729 C C . PRO B 1 59 ? 13.328 18.719 1.747 1 94.38 59 PRO B C 1
ATOM 1731 O O . PRO B 1 59 ? 13.391 19.891 2.1 1 94.38 59 PRO B O 1
ATOM 1734 N N . PHE B 1 60 ? 13.328 17.719 2.66 1 95.06 60 PHE B N 1
ATOM 1735 C CA . PHE B 1 60 ? 13.039 18.078 4.043 1 95.06 60 PHE B CA 1
ATOM 1736 C C . PHE B 1 60 ? 14.203 17.703 4.957 1 95.06 60 PHE B C 1
ATOM 1738 O O . PHE B 1 60 ? 14.312 18.234 6.066 1 95.06 60 PHE B O 1
ATOM 1745 N N . GLY B 1 61 ? 14.969 16.812 4.555 1 95.44 61 GLY B N 1
ATOM 1746 C CA . GLY B 1 61 ? 16.141 16.438 5.32 1 95.44 61 GLY B CA 1
ATOM 1747 C C . GLY B 1 61 ? 17.438 16.984 4.746 1 95.44 61 GLY B C 1
ATOM 1748 O O . GLY B 1 61 ? 18.484 16.906 5.387 1 95.44 61 GLY B O 1
ATOM 1749 N N . HIS B 1 62 ? 17.359 17.453 3.498 1 95.75 62 HIS B N 1
ATOM 1750 C CA . HIS B 1 62 ? 18.5 18.062 2.824 1 95.75 62 HIS B CA 1
ATOM 1751 C C . HIS B 1 62 ? 19.688 17.109 2.805 1 95.75 62 HIS B C 1
ATOM 1753 O O . HIS B 1 62 ? 20.812 17.5 3.145 1 95.75 62 HIS B O 1
ATOM 1759 N N . ILE B 1 63 ? 19.484 15.961 2.379 1 96.81 63 ILE B N 1
ATOM 1760 C CA . ILE B 1 63 ? 20.5 14.914 2.51 1 96.81 63 ILE B CA 1
ATOM 1761 C C . ILE B 1 63 ? 21.391 14.898 1.263 1 96.81 63 ILE B C 1
ATOM 1763 O O . ILE B 1 63 ? 22.391 14.188 1.223 1 96.81 63 ILE B O 1
ATOM 1767 N N . GLY B 1 64 ? 21.078 15.594 0.227 1 96.38 64 GLY B N 1
ATOM 1768 C CA . GLY B 1 64 ? 21.906 15.688 -0.963 1 96.38 64 GLY B CA 1
ATOM 1769 C C . GLY B 1 64 ? 21.984 14.398 -1.747 1 96.38 64 GLY B C 1
ATOM 1770 O O . GLY B 1 64 ? 23.031 14.062 -2.307 1 96.38 64 GLY B O 1
ATOM 1771 N N . TYR B 1 65 ? 20.922 13.664 -1.749 1 96.38 65 TYR B N 1
ATOM 1772 C CA . TYR B 1 65 ? 20.891 12.383 -2.451 1 96.38 65 TYR B CA 1
ATOM 1773 C C . TYR B 1 65 ? 20.766 12.594 -3.955 1 96.38 65 TYR B C 1
ATOM 1775 O O . TYR B 1 65 ? 19.922 13.375 -4.414 1 96.38 65 TYR B O 1
ATOM 1783 N N . GLU B 1 66 ? 21.656 11.984 -4.758 1 97.19 66 GLU B N 1
ATOM 1784 C CA . GLU B 1 66 ? 21.578 11.938 -6.215 1 97.19 66 GLU B CA 1
ATOM 1785 C C . GLU B 1 66 ? 21 10.617 -6.695 1 97.19 66 GLU B C 1
ATOM 1787 O O . GLU B 1 66 ? 21.641 9.57 -6.605 1 97.19 66 GLU B O 1
ATOM 1792 N N . ARG B 1 67 ? 19.859 10.734 -7.254 1 96 67 ARG B N 1
ATOM 1793 C CA . ARG B 1 67 ? 19.125 9.531 -7.609 1 96 67 ARG B CA 1
ATOM 1794 C C . ARG B 1 67 ? 19.562 8.992 -8.969 1 96 67 ARG B C 1
ATOM 1796 O O . ARG B 1 67 ? 19.766 9.766 -9.914 1 96 67 ARG B O 1
ATOM 1803 N N . ASN B 1 68 ? 19.781 7.715 -9.055 1 97.5 68 ASN B N 1
ATOM 1804 C CA . ASN B 1 68 ? 19.875 6.969 -10.305 1 97.5 68 ASN B CA 1
ATOM 1805 C C . ASN B 1 68 ? 18.719 5.988 -10.461 1 97.5 68 ASN B C 1
ATOM 1807 O O . ASN B 1 68 ? 18.859 4.805 -10.156 1 97.5 68 ASN B O 1
ATOM 1811 N N . ARG B 1 69 ? 17.594 6.508 -10.984 1 95.69 69 ARG B N 1
ATOM 1812 C CA . ARG B 1 69 ? 16.359 5.727 -11.039 1 95.69 69 ARG B CA 1
ATOM 1813 C C . ARG B 1 69 ? 16.516 4.52 -11.961 1 95.69 69 ARG B C 1
ATOM 1815 O O . ARG B 1 69 ? 16.016 3.436 -11.656 1 95.69 69 ARG B O 1
ATOM 1822 N N . ASP B 1 70 ? 17.188 4.742 -13.047 1 97.62 70 ASP B N 1
ATOM 1823 C CA . ASP B 1 70 ? 17.391 3.641 -13.977 1 97.62 70 ASP B CA 1
ATOM 1824 C C . ASP B 1 70 ? 18.094 2.469 -13.312 1 97.62 70 ASP B C 1
ATOM 1826 O O . ASP B 1 70 ? 17.734 1.31 -13.523 1 97.62 70 ASP B O 1
ATOM 1830 N N . ALA B 1 71 ? 19.094 2.709 -12.516 1 97.88 71 ALA B N 1
ATOM 1831 C CA . ALA B 1 71 ? 19.875 1.668 -11.844 1 97.88 71 ALA B CA 1
ATOM 1832 C C . ALA B 1 71 ? 19.016 0.905 -10.836 1 97.88 71 ALA B C 1
ATOM 1834 O O . ALA B 1 71 ? 19.266 -0.272 -10.57 1 97.88 71 ALA B O 1
ATOM 1835 N N . GLU B 1 72 ? 17.969 1.511 -10.312 1 98 72 GLU B N 1
ATOM 1836 C CA . GLU B 1 72 ? 17.078 0.872 -9.344 1 98 72 GLU B CA 1
ATOM 1837 C C . GLU B 1 72 ? 16.406 -0.358 -9.945 1 98 72 GLU B C 1
ATOM 1839 O O . GLU B 1 72 ? 16.078 -1.309 -9.227 1 98 72 GLU B O 1
ATOM 1844 N N . PHE B 1 73 ? 16.328 -0.335 -11.305 1 97.75 73 PHE B N 1
ATOM 1845 C CA . PHE B 1 73 ? 15.539 -1.395 -11.93 1 97.75 73 PHE B CA 1
ATOM 1846 C C . PHE B 1 73 ? 16.406 -2.24 -12.852 1 97.75 73 PHE B C 1
ATOM 1848 O O . PHE B 1 73 ? 15.961 -3.279 -13.352 1 97.75 73 PHE B O 1
ATOM 1855 N N . ASN B 1 74 ? 17.656 -1.83 -13.047 1 96.88 74 ASN B N 1
ATOM 1856 C CA . ASN B 1 74 ? 18.469 -2.527 -14.047 1 96.88 74 ASN B CA 1
ATOM 1857 C C . ASN B 1 74 ? 19.781 -3.014 -13.461 1 96.88 74 ASN B C 1
ATOM 1859 O O . ASN B 1 74 ? 20.609 -3.604 -14.18 1 96.88 74 ASN B O 1
ATOM 1863 N N . ALA B 1 75 ? 20.047 -2.75 -12.203 1 97.38 75 ALA B N 1
ATOM 1864 C CA . ALA B 1 75 ? 21.297 -3.17 -11.578 1 97.38 75 ALA B CA 1
ATOM 1865 C C . ALA B 1 75 ? 21.047 -3.789 -10.203 1 97.38 75 ALA B C 1
ATOM 1867 O O . ALA B 1 75 ? 19.984 -3.6 -9.617 1 97.38 75 ALA B O 1
ATOM 1868 N N . ARG B 1 76 ? 21.969 -4.625 -9.766 1 97.06 76 ARG B N 1
ATOM 1869 C CA . ARG B 1 76 ? 22.031 -5.125 -8.398 1 97.06 76 ARG B CA 1
ATOM 1870 C C . ARG B 1 76 ? 23.016 -4.305 -7.559 1 97.06 76 ARG B C 1
ATOM 1872 O O . ARG B 1 76 ? 24.203 -4.598 -7.527 1 97.06 76 ARG B O 1
ATOM 1879 N N . LEU B 1 77 ? 22.484 -3.312 -6.871 1 97.31 77 LEU B N 1
ATOM 1880 C CA . LEU B 1 77 ? 23.297 -2.295 -6.23 1 97.31 77 LEU B CA 1
ATOM 1881 C C . LEU B 1 77 ? 23.734 -2.738 -4.836 1 97.31 77 LEU B C 1
ATOM 1883 O O . LEU B 1 77 ? 24.719 -2.248 -4.301 1 97.31 77 LEU B O 1
ATOM 1887 N N . PHE B 1 78 ? 22.969 -3.693 -4.242 1 97.12 78 PHE B N 1
ATOM 1888 C CA . PHE B 1 78 ? 23.172 -4.023 -2.836 1 97.12 78 PHE B CA 1
ATOM 1889 C C . PHE B 1 78 ? 23.078 -5.531 -2.615 1 97.12 78 PHE B C 1
ATOM 1891 O O . PHE B 1 78 ? 22.375 -6.23 -3.336 1 97.12 78 PHE B O 1
ATOM 1898 N N . THR B 1 79 ? 23.812 -6.012 -1.663 1 95.88 79 THR B N 1
ATOM 1899 C CA . THR B 1 79 ? 23.531 -7.312 -1.071 1 95.88 79 THR B CA 1
ATOM 1900 C C . THR B 1 79 ? 22.344 -7.227 -0.118 1 95.88 79 THR B C 1
ATOM 1902 O O . THR B 1 79 ? 21.891 -6.129 0.227 1 95.88 79 THR B O 1
ATOM 1905 N N . ARG B 1 80 ? 21.859 -8.375 0.246 1 96.25 80 ARG B N 1
ATOM 1906 C CA . ARG B 1 80 ? 20.766 -8.391 1.21 1 96.25 80 ARG B CA 1
ATOM 1907 C C . ARG B 1 80 ? 21.141 -7.648 2.486 1 96.25 80 ARG B C 1
ATOM 1909 O O . ARG B 1 80 ? 20.359 -6.844 3 1 96.25 80 ARG B O 1
ATOM 1916 N N . GLU B 1 81 ? 22.328 -7.883 2.998 1 96.19 81 GLU B N 1
ATOM 1917 C CA . GLU B 1 81 ? 22.797 -7.234 4.215 1 96.19 81 GLU B CA 1
ATOM 1918 C C . GLU B 1 81 ? 22.906 -5.723 4.031 1 96.19 81 GLU B C 1
ATOM 1920 O O . GLU B 1 81 ? 22.547 -4.957 4.926 1 96.19 81 GLU B O 1
ATOM 1925 N N . GLU B 1 82 ? 23.375 -5.34 2.877 1 97.75 82 GLU B N 1
ATOM 1926 C CA . GLU B 1 82 ? 23.484 -3.912 2.59 1 97.75 82 GLU B CA 1
ATOM 1927 C C . GLU B 1 82 ? 22.109 -3.262 2.494 1 97.75 82 GLU B C 1
ATOM 1929 O O . GLU B 1 82 ? 21.922 -2.109 2.898 1 97.75 82 GLU B O 1
ATOM 1934 N N . LEU B 1 83 ? 21.188 -3.982 1.95 1 98.44 83 LEU B N 1
ATOM 1935 C CA . LEU B 1 83 ? 19.828 -3.473 1.882 1 98.44 83 LEU B CA 1
ATOM 1936 C C . LEU B 1 83 ? 19.25 -3.268 3.279 1 98.44 83 LEU B C 1
ATOM 1938 O O . LEU B 1 83 ? 18.578 -2.266 3.537 1 98.44 83 LEU B O 1
ATOM 1942 N N . ILE B 1 84 ? 19.484 -4.203 4.137 1 97.75 84 ILE B N 1
ATOM 1943 C CA . ILE B 1 84 ? 19 -4.074 5.508 1 97.75 84 ILE B CA 1
ATOM 1944 C C . ILE B 1 84 ? 19.578 -2.816 6.145 1 97.75 84 ILE B C 1
ATOM 1946 O O . ILE B 1 84 ? 18.859 -2.035 6.77 1 97.75 84 ILE B O 1
ATOM 1950 N N . GLU B 1 85 ? 20.828 -2.568 5.945 1 98.06 85 GLU B N 1
ATOM 1951 C CA . GLU B 1 85 ? 21.484 -1.376 6.477 1 98.06 85 GLU B CA 1
ATOM 1952 C C . GLU B 1 85 ? 20.906 -0.107 5.859 1 98.06 85 GLU B C 1
ATOM 1954 O O . GLU B 1 85 ? 20.703 0.887 6.559 1 98.06 85 GLU B O 1
ATOM 1959 N N . GLU B 1 86 ? 20.703 -0.172 4.562 1 98.38 86 GLU B N 1
ATOM 1960 C CA . GLU B 1 86 ? 20.156 0.984 3.861 1 98.38 86 GLU B CA 1
ATOM 1961 C C . GLU B 1 86 ? 18.75 1.319 4.367 1 98.38 86 GLU B C 1
ATOM 1963 O O . GLU B 1 86 ? 18.391 2.494 4.492 1 98.38 86 GLU B O 1
ATOM 1968 N N . PHE B 1 87 ? 17.953 0.34 4.652 1 98.56 87 PHE B N 1
ATOM 1969 C CA . PHE B 1 87 ? 16.594 0.586 5.133 1 98.56 87 PHE B CA 1
ATOM 1970 C C . PHE B 1 87 ? 16.625 1.113 6.562 1 98.56 87 PHE B C 1
ATOM 1972 O O . PHE B 1 87 ? 15.773 1.923 6.945 1 98.56 87 PHE B O 1
ATOM 1979 N N . ASN B 1 88 ? 17.578 0.638 7.391 1 97.94 88 ASN B N 1
ATOM 1980 C CA . ASN B 1 88 ? 17.75 1.227 8.711 1 97.94 88 ASN B CA 1
ATOM 1981 C C . ASN B 1 88 ? 18.109 2.707 8.625 1 97.94 88 ASN B C 1
ATOM 1983 O O . ASN B 1 88 ? 17.547 3.531 9.352 1 97.94 88 ASN B O 1
ATOM 1987 N N . ARG B 1 89 ? 19.016 3.016 7.777 1 98.19 89 ARG B N 1
ATOM 1988 C CA . ARG B 1 89 ? 19.406 4.406 7.562 1 98.19 89 ARG B CA 1
ATOM 1989 C C . ARG B 1 89 ? 18.234 5.219 7.012 1 98.19 89 ARG B C 1
ATOM 1991 O O . ARG B 1 89 ? 18.016 6.359 7.43 1 98.19 89 ARG B O 1
ATOM 1998 N N . LEU B 1 90 ? 17.562 4.621 6.051 1 98.75 90 LEU B N 1
ATOM 1999 C CA . LEU B 1 90 ? 16.406 5.281 5.445 1 98.75 90 LEU B CA 1
ATOM 2000 C C . LEU B 1 90 ? 15.359 5.629 6.496 1 98.75 90 LEU B C 1
ATOM 2002 O O . LEU B 1 90 ? 14.789 6.723 6.473 1 98.75 90 LEU B O 1
ATOM 2006 N N . SER B 1 91 ? 15.102 4.688 7.379 1 98.44 91 SER B N 1
ATOM 2007 C CA . SER B 1 91 ? 14.141 4.922 8.453 1 98.44 91 SER B CA 1
ATOM 2008 C C . SER B 1 91 ? 14.523 6.148 9.273 1 98.44 91 SER B C 1
ATOM 2010 O O . SER B 1 91 ? 13.664 6.965 9.617 1 98.44 91 SER B O 1
ATOM 2012 N N . GLU B 1 92 ? 15.75 6.344 9.586 1 98 92 GLU B N 1
ATOM 2013 C CA . GLU B 1 92 ? 16.234 7.492 10.336 1 98 92 GLU B CA 1
ATOM 2014 C C . GLU B 1 92 ? 16.125 8.781 9.523 1 98 92 GLU B C 1
ATOM 2016 O O . GLU B 1 92 ? 15.727 9.82 10.055 1 98 92 GLU B O 1
ATOM 2021 N N . ILE B 1 93 ? 16.516 8.68 8.289 1 98.25 93 ILE B N 1
ATOM 2022 C CA . ILE B 1 93 ? 16.453 9.828 7.395 1 98.25 93 ILE B CA 1
ATOM 2023 C C . ILE B 1 93 ? 15.016 10.352 7.32 1 98.25 93 ILE B C 1
ATOM 2025 O O . ILE B 1 93 ? 14.781 11.547 7.473 1 98.25 93 ILE B O 1
ATOM 2029 N N . ILE B 1 94 ? 14.07 9.445 7.133 1 98 94 ILE B N 1
ATOM 2030 C CA . ILE B 1 94 ? 12.672 9.828 6.957 1 98 94 ILE B CA 1
ATOM 2031 C C . ILE B 1 94 ? 12.117 10.375 8.273 1 98 94 ILE B C 1
ATOM 2033 O O . ILE B 1 94 ? 11.422 11.391 8.281 1 98 94 ILE B O 1
ATOM 2037 N N . ALA B 1 95 ? 12.445 9.68 9.359 1 96.25 95 ALA B N 1
ATOM 2038 C CA . ALA B 1 95 ? 12 10.156 10.672 1 96.25 95 ALA B CA 1
ATOM 2039 C C . ALA B 1 95 ? 12.492 11.578 10.93 1 96.25 95 ALA B C 1
ATOM 2041 O O . ALA B 1 95 ? 11.719 12.438 11.359 1 96.25 95 ALA B O 1
ATOM 2042 N N . ASP B 1 96 ? 13.727 11.82 10.664 1 96.88 96 ASP B N 1
ATOM 2043 C CA . ASP B 1 96 ? 14.328 13.133 10.891 1 96.88 96 ASP B CA 1
ATOM 2044 C C . ASP B 1 96 ? 13.688 14.188 9.992 1 96.88 96 ASP B C 1
ATOM 2046 O O . ASP B 1 96 ? 13.375 15.289 10.445 1 96.88 96 ASP B O 1
ATOM 2050 N N . ALA B 1 97 ? 13.547 13.859 8.75 1 96.88 97 ALA B N 1
ATOM 2051 C CA . ALA B 1 97 ? 12.977 14.781 7.773 1 96.88 97 ALA B CA 1
ATOM 2052 C C . ALA B 1 97 ? 11.547 15.164 8.156 1 96.88 97 ALA B C 1
ATOM 2054 O O . ALA B 1 97 ? 11.195 16.344 8.164 1 96.88 97 ALA B O 1
ATOM 2055 N N . VAL B 1 98 ? 10.773 14.18 8.516 1 96.5 98 VAL B N 1
ATOM 2056 C CA . VAL B 1 98 ? 9.352 14.375 8.766 1 96.5 98 VAL B CA 1
ATOM 2057 C C . VAL B 1 98 ? 9.148 15.047 10.125 1 96.5 98 VAL B C 1
ATOM 2059 O O . VAL B 1 98 ? 8.273 15.898 10.273 1 96.5 98 VAL B O 1
ATOM 2062 N N . SER B 1 99 ? 9.938 14.688 11.117 1 94.5 99 SER B N 1
ATOM 2063 C CA . SER B 1 99 ? 9.805 15.25 12.461 1 94.5 99 SER B CA 1
ATOM 2064 C C . SER B 1 99 ? 10.125 16.734 12.461 1 94.5 99 SER B C 1
ATOM 2066 O O . SER B 1 99 ? 9.703 17.469 13.367 1 94.5 99 SER B O 1
ATOM 2068 N N . GLY B 1 100 ? 10.836 17.172 11.492 1 93.69 100 GLY B N 1
ATOM 2069 C CA . GLY B 1 100 ? 11.219 18.578 11.414 1 93.69 100 GLY B CA 1
ATOM 2070 C C . GLY B 1 100 ? 10.148 19.453 10.805 1 93.69 100 GLY B C 1
ATOM 2071 O O . GLY B 1 100 ? 10.242 20.688 10.852 1 93.69 100 GLY B O 1
ATOM 2072 N N . LEU B 1 101 ? 9.125 18.906 10.312 1 94.88 101 LEU B N 1
ATOM 2073 C CA . LEU B 1 101 ? 8.07 19.672 9.641 1 94.88 101 LEU B CA 1
ATOM 2074 C C . LEU B 1 101 ? 7.082 20.234 10.648 1 94.88 101 LEU B C 1
ATOM 2076 O O . LEU B 1 101 ? 6.703 19.562 11.609 1 94.88 101 LEU B O 1
ATOM 2080 N N . THR B 1 102 ? 6.711 21.516 10.453 1 93.12 102 THR B N 1
ATOM 2081 C CA . THR B 1 102 ? 5.656 22.156 11.242 1 93.12 102 THR B CA 1
ATOM 2082 C C . THR B 1 102 ? 4.289 21.891 10.617 1 93.12 102 THR B C 1
ATOM 2084 O O . THR B 1 102 ? 4.195 21.484 9.461 1 93.12 102 THR B O 1
ATOM 2087 N N . SER B 1 103 ? 3.252 22.172 11.445 1 89.5 103 SER B N 1
ATOM 2088 C CA . SER B 1 103 ? 1.895 22.047 10.922 1 89.5 103 SER B CA 1
ATOM 2089 C C . SER B 1 103 ? 1.682 22.953 9.719 1 89.5 103 SER B C 1
ATOM 2091 O O . SER B 1 103 ? 0.996 22.578 8.766 1 89.5 103 SER B O 1
ATOM 2093 N N . ALA B 1 104 ? 2.234 24.094 9.828 1 92.44 104 ALA B N 1
ATOM 2094 C CA . ALA B 1 104 ? 2.125 25.047 8.727 1 92.44 104 ALA B CA 1
ATOM 2095 C C . ALA B 1 104 ? 2.826 24.516 7.477 1 92.44 104 ALA B C 1
ATOM 2097 O O . ALA B 1 104 ? 2.32 24.672 6.363 1 92.44 104 ALA B O 1
ATOM 2098 N N . GLU B 1 105 ? 3.963 23.906 7.648 1 92.62 105 GLU B N 1
ATOM 2099 C CA . GLU B 1 105 ? 4.695 23.344 6.52 1 92.62 105 GLU B CA 1
ATOM 2100 C C . GLU B 1 105 ? 3.945 22.172 5.898 1 92.62 105 GLU B C 1
ATOM 2102 O O . GLU B 1 105 ? 3.939 22.016 4.676 1 92.62 105 GLU B O 1
ATOM 2107 N N . LEU B 1 106 ? 3.346 21.359 6.715 1 91.25 106 LEU B N 1
ATOM 2108 C CA . LEU B 1 106 ? 2.559 20.234 6.211 1 91.25 106 LEU B CA 1
ATOM 2109 C C . LEU B 1 106 ? 1.443 20.719 5.293 1 91.25 106 LEU B C 1
ATOM 2111 O O . LEU B 1 106 ? 1.111 20.062 4.305 1 91.25 106 LEU B O 1
ATOM 2115 N N . GLU B 1 107 ? 0.927 21.828 5.598 1 89.38 107 GLU B N 1
ATOM 2116 C CA . GLU B 1 107 ? -0.203 22.359 4.844 1 89.38 107 GLU B CA 1
ATOM 2117 C C . GLU B 1 107 ? 0.271 23.188 3.65 1 89.38 107 GLU B C 1
ATOM 2119 O O . GLU B 1 107 ? -0.518 23.516 2.76 1 89.38 107 GLU B O 1
ATOM 2124 N N . SER B 1 108 ? 1.532 23.484 3.631 1 90.56 108 SER B N 1
ATOM 2125 C CA . SER B 1 108 ? 2.076 24.312 2.557 1 90.56 108 SER B CA 1
ATOM 2126 C C . SER B 1 108 ? 2.277 23.5 1.283 1 90.56 108 SER B C 1
ATOM 2128 O O . SER B 1 108 ? 2.156 22.266 1.3 1 90.56 108 SER B O 1
ATOM 2130 N N . ASP B 1 109 ? 2.572 24.203 0.192 1 90.44 109 ASP B N 1
ATOM 2131 C CA . ASP B 1 109 ? 2.783 23.562 -1.099 1 90.44 109 ASP B CA 1
ATOM 2132 C C . ASP B 1 109 ? 4.059 22.719 -1.091 1 90.44 109 ASP B C 1
ATOM 2134 O O . ASP B 1 109 ? 5.082 23.141 -0.543 1 90.44 109 ASP B O 1
ATOM 2138 N N . TYR B 1 110 ? 3.941 21.531 -1.648 1 91.75 110 TYR B N 1
ATOM 2139 C CA . TYR B 1 110 ? 5.137 20.734 -1.893 1 91.75 110 TYR B CA 1
ATOM 2140 C C . TYR B 1 110 ? 6.055 21.422 -2.896 1 91.75 110 TYR B C 1
ATOM 2142 O O . TYR B 1 110 ? 5.586 22 -3.875 1 91.75 110 TYR B O 1
ATOM 2150 N N . PRO B 1 111 ? 7.277 21.297 -2.715 1 85.06 111 PRO B N 1
ATOM 2151 C CA . PRO B 1 111 ? 8.195 21.984 -3.621 1 85.06 111 PRO B CA 1
ATOM 2152 C C . PRO B 1 111 ? 8.078 21.5 -5.066 1 85.06 111 PRO B C 1
ATOM 2154 O O . PRO B 1 111 ? 8.195 20.312 -5.332 1 85.06 111 PRO B O 1
ATOM 2157 N N . ALA B 1 112 ? 7.738 22.328 -6.012 1 65.44 112 ALA B N 1
ATOM 2158 C CA . ALA B 1 112 ? 7.406 22.109 -7.414 1 65.44 112 ALA B CA 1
ATOM 2159 C C . ALA B 1 112 ? 8.594 21.5 -8.164 1 65.44 112 ALA B C 1
ATOM 2161 O O . ALA B 1 112 ? 8.406 20.828 -9.18 1 65.44 112 ALA B O 1
ATOM 2162 N N . GLU B 1 113 ? 9.609 21.891 -7.828 1 67.25 113 GLU B N 1
ATOM 2163 C CA . GLU B 1 113 ? 10.789 21.438 -8.547 1 67.25 113 GLU B CA 1
ATOM 2164 C C . GLU B 1 113 ? 10.914 19.922 -8.523 1 67.25 113 GLU B C 1
ATOM 2166 O O . GLU B 1 113 ? 11.633 19.328 -9.336 1 67.25 113 GLU B O 1
ATOM 2171 N N . ILE B 1 114 ? 10.016 19.438 -7.695 1 65.19 114 ILE B N 1
ATOM 2172 C CA . ILE B 1 114 ? 10.07 17.984 -7.582 1 65.19 114 ILE B CA 1
ATOM 2173 C C . ILE B 1 114 ? 8.781 17.375 -8.133 1 65.19 114 ILE B C 1
ATOM 2175 O O . ILE B 1 114 ? 7.699 17.594 -7.602 1 65.19 114 ILE B O 1
ATOM 2179 N N . LYS B 1 115 ? 8.734 17.078 -9.477 1 54.62 115 LYS B N 1
ATOM 2180 C CA . LYS B 1 115 ? 7.547 16.578 -10.164 1 54.62 115 LYS B CA 1
ATOM 2181 C C . LYS B 1 115 ? 7.055 15.281 -9.523 1 54.62 115 LYS B C 1
ATOM 2183 O O . LYS B 1 115 ? 7.652 14.219 -9.711 1 54.62 115 LYS B O 1
ATOM 2188 N N . VAL B 1 116 ? 6.539 15.156 -8.273 1 55.78 116 VAL B N 1
ATOM 2189 C CA . VAL B 1 116 ? 6.07 13.898 -7.707 1 55.78 116 VAL B CA 1
ATOM 2190 C C . VAL B 1 116 ? 4.664 13.586 -8.219 1 55.78 116 VAL B C 1
ATOM 2192 O O . VAL B 1 116 ? 4.391 12.469 -8.664 1 55.78 116 VAL B O 1
ATOM 2195 N N . VAL B 1 117 ? 3.719 14.438 -7.801 1 56.41 117 VAL B N 1
ATOM 2196 C CA . VAL B 1 117 ? 2.287 14.266 -8.023 1 56.41 117 VAL B CA 1
ATOM 2197 C C . VAL B 1 117 ? 1.745 15.438 -8.836 1 56.41 117 VAL B C 1
ATOM 2199 O O . VAL B 1 117 ? 2.506 16.312 -9.266 1 56.41 117 VAL B O 1
ATOM 2202 N N . LYS B 1 118 ? 0.419 15.578 -8.992 1 57.59 118 LYS B N 1
ATOM 2203 C CA . LYS B 1 118 ? -0.25 16.672 -9.688 1 57.59 118 LYS B CA 1
ATOM 2204 C C . LYS B 1 118 ? 0.179 18.031 -9.133 1 57.59 118 LYS B C 1
ATOM 2206 O O . LYS B 1 118 ? 0.625 18.125 -7.988 1 57.59 118 LYS B O 1
ATOM 2211 N N . ASP B 1 119 ? 0.139 19.047 -9.945 1 58.22 119 ASP B N 1
ATOM 2212 C CA . ASP B 1 119 ? 0.392 20.438 -9.578 1 58.22 119 ASP B CA 1
ATOM 2213 C C . ASP B 1 119 ? -0.481 20.859 -8.398 1 58.22 119 ASP B C 1
ATOM 2215 O O . ASP B 1 119 ? -1.588 20.344 -8.219 1 58.22 119 ASP B O 1
ATOM 2219 N N . GLU B 1 120 ? 0.152 21.578 -7.348 1 65.69 120 GLU B N 1
ATOM 2220 C CA . GLU B 1 120 ? -0.533 22.266 -6.254 1 65.69 120 GLU B CA 1
ATOM 2221 C C . GLU B 1 120 ? -0.952 21.281 -5.164 1 65.69 120 GLU B C 1
ATOM 2223 O O . GLU B 1 120 ? -2.113 21.25 -4.754 1 65.69 120 GLU B O 1
ATOM 2228 N N . GLN B 1 121 ? 0.053 20.406 -4.887 1 83.31 121 GLN B N 1
ATOM 2229 C CA . GLN B 1 121 ? -0.258 19.531 -3.762 1 83.31 121 GLN B CA 1
ATOM 2230 C C . GLN B 1 121 ? 0.491 19.969 -2.506 1 83.31 121 GLN B C 1
ATOM 2232 O O . GLN B 1 121 ? 1.612 20.469 -2.588 1 83.31 121 GLN B O 1
ATOM 2237 N N . SER B 1 122 ? -0.163 19.766 -1.391 1 90 122 SER B N 1
ATOM 2238 C CA . SER B 1 122 ? 0.468 20.109 -0.12 1 90 122 SER B CA 1
ATOM 2239 C C . SER B 1 122 ? 1.519 19.078 0.271 1 90 122 SER B C 1
ATOM 2241 O O . SER B 1 122 ? 1.536 17.969 -0.266 1 90 122 SER B O 1
ATOM 2243 N N . VAL B 1 123 ? 2.416 19.422 1.122 1 92.69 123 VAL B N 1
ATOM 2244 C CA . VAL B 1 123 ? 3.414 18.516 1.673 1 92.69 123 VAL B CA 1
ATOM 2245 C C . VAL B 1 123 ? 2.725 17.297 2.283 1 92.69 123 VAL B C 1
ATOM 2247 O O . VAL B 1 123 ? 3.145 16.156 2.057 1 92.69 123 VAL B O 1
ATOM 2250 N N . GLU B 1 124 ? 1.674 17.547 2.951 1 91.88 124 GLU B N 1
ATOM 2251 C CA . GLU B 1 124 ? 0.945 16.453 3.592 1 91.88 124 GLU B CA 1
ATOM 2252 C C . GLU B 1 124 ? 0.378 15.484 2.559 1 91.88 124 GLU B C 1
ATOM 2254 O O . GLU B 1 124 ? 0.47 14.266 2.725 1 91.88 124 GLU B O 1
ATOM 2259 N N . TYR B 1 125 ? -0.17 16.031 1.55 1 90.81 125 TYR B N 1
ATOM 2260 C CA . TYR B 1 125 ? -0.702 15.203 0.475 1 90.81 125 TYR B CA 1
ATOM 2261 C C . TYR B 1 125 ? 0.375 14.289 -0.089 1 90.81 125 TYR B C 1
ATOM 2263 O O . TYR B 1 125 ? 0.148 13.086 -0.264 1 90.81 125 TYR B O 1
ATOM 2271 N N . VAL B 1 126 ? 1.506 14.836 -0.304 1 92.75 126 VAL B N 1
ATOM 2272 C CA . VAL B 1 126 ? 2.605 14.086 -0.903 1 92.75 126 VAL B CA 1
ATOM 2273 C C . VAL B 1 126 ? 3.096 13.016 0.073 1 92.75 126 VAL B C 1
ATOM 2275 O O . VAL B 1 126 ? 3.381 11.883 -0.325 1 92.75 126 VAL B O 1
ATOM 2278 N N . LEU B 1 127 ? 3.158 13.367 1.335 1 94.19 127 LEU B N 1
ATOM 2279 C CA . LEU B 1 127 ? 3.588 12.406 2.34 1 94.19 127 LEU B CA 1
ATOM 2280 C C . LEU B 1 127 ? 2.637 11.211 2.393 1 94.19 127 LEU B C 1
ATOM 2282 O O . LEU B 1 127 ? 3.078 10.062 2.496 1 94.19 127 LEU B O 1
ATOM 2286 N N . ILE B 1 128 ? 1.344 11.453 2.295 1 94.19 128 ILE B N 1
ATOM 2287 C CA . ILE B 1 128 ? 0.349 10.383 2.332 1 94.19 128 ILE B CA 1
ATOM 2288 C C . ILE B 1 128 ? 0.465 9.531 1.072 1 94.19 128 ILE B C 1
ATOM 2290 O O . ILE B 1 128 ? 0.417 8.297 1.145 1 94.19 128 ILE B O 1
ATOM 2294 N N . HIS B 1 129 ? 0.701 10.18 -0.007 1 94.44 129 HIS B N 1
ATOM 2295 C CA . HIS B 1 129 ? 0.878 9.477 -1.274 1 94.44 129 HIS B CA 1
ATOM 2296 C C . HIS B 1 129 ? 2.096 8.562 -1.231 1 94.44 129 HIS B C 1
ATOM 2298 O O . HIS B 1 129 ? 2.02 7.402 -1.639 1 94.44 129 HIS B O 1
ATOM 2304 N N . LEU B 1 130 ? 3.16 9.078 -0.715 1 96.12 130 LEU B N 1
ATOM 2305 C CA . LEU B 1 130 ? 4.398 8.305 -0.643 1 96.12 130 LEU B CA 1
ATOM 2306 C C . LEU B 1 130 ? 4.27 7.16 0.359 1 96.12 130 LEU B C 1
ATOM 2308 O O . LEU B 1 130 ? 4.848 6.09 0.163 1 96.12 130 LEU B O 1
ATOM 2312 N N . PHE B 1 131 ? 3.535 7.426 1.372 1 97.19 131 PHE B N 1
ATOM 2313 C CA . PHE B 1 131 ? 3.287 6.387 2.365 1 97.19 131 PHE B CA 1
ATOM 2314 C C . PHE B 1 131 ? 2.498 5.234 1.758 1 97.19 131 PHE B C 1
ATOM 2316 O O . PHE B 1 131 ? 2.818 4.066 1.987 1 97.19 131 PHE B O 1
ATOM 2323 N N . ALA B 1 132 ? 1.487 5.527 0.962 1 97.06 132 ALA B N 1
ATOM 2324 C CA . ALA B 1 132 ? 0.718 4.508 0.256 1 97.06 132 ALA B CA 1
ATOM 2325 C C . ALA B 1 132 ? 1.58 3.789 -0.779 1 97.06 132 ALA B C 1
ATOM 2327 O O . ALA B 1 132 ? 1.459 2.576 -0.962 1 97.06 132 ALA B O 1
ATOM 2328 N N . HIS B 1 133 ? 2.42 4.52 -1.434 1 97.69 133 HIS B N 1
ATOM 2329 C CA . HIS B 1 133 ? 3.346 3.951 -2.408 1 97.69 133 HIS B CA 1
ATOM 2330 C C . HIS B 1 133 ? 4.285 2.943 -1.752 1 97.69 133 HIS B C 1
ATOM 2332 O O . HIS B 1 133 ? 4.512 1.858 -2.291 1 97.69 133 HIS B O 1
ATOM 2338 N N . LEU B 1 134 ? 4.824 3.289 -0.623 1 98.69 134 LEU B N 1
ATOM 2339 C CA . LEU B 1 134 ? 5.633 2.381 0.183 1 98.69 134 LEU B CA 1
ATOM 2340 C C . LEU B 1 134 ? 4.867 1.099 0.492 1 98.69 134 LEU B C 1
ATOM 2342 O O . LEU B 1 134 ? 5.387 -0.002 0.306 1 98.69 134 LEU B O 1
ATOM 2346 N N . SER B 1 135 ? 3.641 1.232 0.91 1 98.56 135 SER B N 1
ATOM 2347 C CA . SER B 1 135 ? 2.816 0.082 1.263 1 98.56 135 SER B CA 1
ATOM 2348 C C . SER B 1 135 ? 2.529 -0.788 0.043 1 98.56 135 SER B C 1
ATOM 2350 O O . SER B 1 135 ? 2.559 -2.018 0.13 1 98.56 135 SER B O 1
ATOM 2352 N N . TYR B 1 136 ? 2.303 -0.156 -1.076 1 98.56 136 TYR B N 1
ATOM 2353 C CA . TYR B 1 136 ? 2.027 -0.859 -2.324 1 98.56 136 TYR B CA 1
ATOM 2354 C C . TYR B 1 136 ? 3.182 -1.783 -2.695 1 98.56 136 TYR B C 1
ATOM 2356 O O . TYR B 1 136 ? 2.979 -2.979 -2.924 1 98.56 136 TYR B O 1
ATOM 2364 N N . HIS B 1 137 ? 4.328 -1.264 -2.721 1 98.75 137 HIS B N 1
ATOM 2365 C CA . HIS B 1 137 ? 5.484 -2.062 -3.104 1 98.75 137 HIS B CA 1
ATOM 2366 C C . HIS B 1 137 ? 5.855 -3.057 -2.008 1 98.75 137 HIS B C 1
ATOM 2368 O O . HIS B 1 137 ? 6.363 -4.141 -2.297 1 98.75 137 HIS B O 1
ATOM 2374 N N . THR B 1 138 ? 5.57 -2.723 -0.749 1 98.69 138 THR B N 1
ATOM 2375 C CA . THR B 1 138 ? 5.754 -3.701 0.317 1 98.69 138 THR B CA 1
ATOM 2376 C C . THR B 1 138 ? 4.852 -4.91 0.102 1 98.69 138 THR B C 1
ATOM 2378 O O . THR B 1 138 ? 5.27 -6.051 0.321 1 98.69 138 THR B O 1
ATOM 2381 N N . GLY B 1 139 ? 3.611 -4.676 -0.316 1 98.38 139 GLY B N 1
ATOM 2382 C CA . GLY B 1 139 ? 2.729 -5.773 -0.68 1 98.38 139 GLY B CA 1
ATOM 2383 C C . GLY B 1 139 ? 3.279 -6.637 -1.799 1 98.38 139 GLY B C 1
ATOM 2384 O O . GLY B 1 139 ? 3.191 -7.863 -1.743 1 98.38 139 GLY B O 1
ATOM 2385 N N . GLN B 1 140 ? 3.85 -5.988 -2.785 1 98.44 140 GLN B N 1
ATOM 2386 C CA . GLN B 1 140 ? 4.473 -6.727 -3.881 1 98.44 140 GLN B CA 1
ATOM 2387 C C . GLN B 1 140 ? 5.641 -7.57 -3.383 1 98.44 140 GLN B C 1
ATOM 2389 O O . GLN B 1 140 ? 5.758 -8.742 -3.73 1 98.44 140 GLN B O 1
ATOM 2394 N N . ILE B 1 141 ? 6.402 -6.977 -2.545 1 98.44 141 ILE B N 1
ATOM 2395 C CA . ILE B 1 141 ? 7.574 -7.648 -1.991 1 98.44 141 ILE B CA 1
ATOM 2396 C C . ILE B 1 141 ? 7.137 -8.836 -1.145 1 98.44 141 ILE B C 1
ATOM 2398 O O . ILE B 1 141 ? 7.762 -9.898 -1.183 1 98.44 141 ILE B O 1
ATOM 2402 N N . ASN B 1 142 ? 6.102 -8.68 -0.38 1 98.25 142 ASN B N 1
ATOM 2403 C CA . ASN B 1 142 ? 5.57 -9.773 0.437 1 98.25 142 ASN B CA 1
ATOM 2404 C C . ASN B 1 142 ? 5.195 -10.977 -0.414 1 98.25 142 ASN B C 1
ATOM 2406 O O . ASN B 1 142 ? 5.582 -12.109 -0.1 1 98.25 142 ASN B O 1
ATOM 2410 N N . TYR B 1 143 ? 4.48 -10.773 -1.5 1 97.5 143 TYR B N 1
ATOM 2411 C CA . TYR B 1 143 ? 4.086 -11.883 -2.363 1 97.5 143 TYR B CA 1
ATOM 2412 C C . TYR B 1 143 ? 5.293 -12.469 -3.082 1 97.5 143 TYR B C 1
ATOM 2414 O O . TYR B 1 143 ? 5.379 -13.688 -3.271 1 97.5 143 TYR B O 1
ATOM 2422 N N . HIS B 1 144 ? 6.203 -11.602 -3.516 1 97.44 144 HIS B N 1
ATOM 2423 C CA . HIS B 1 144 ? 7.438 -12.07 -4.133 1 97.44 144 HIS B CA 1
ATOM 2424 C C . HIS B 1 144 ? 8.211 -12.992 -3.197 1 97.44 144 HIS B C 1
ATOM 2426 O O . HIS B 1 144 ? 8.555 -14.117 -3.566 1 97.44 144 HIS B O 1
ATOM 2432 N N . ARG B 1 145 ? 8.43 -12.5 -1.99 1 97.56 145 ARG B N 1
ATOM 2433 C CA . ARG B 1 145 ? 9.195 -13.242 -0.991 1 97.56 145 ARG B CA 1
ATOM 2434 C C . ARG B 1 145 ? 8.539 -14.586 -0.688 1 97.56 145 ARG B C 1
ATOM 2436 O O . ARG B 1 145 ? 9.227 -15.609 -0.595 1 97.56 145 ARG B O 1
ATOM 2443 N N . ARG B 1 146 ? 7.242 -14.609 -0.542 1 96.75 146 ARG B N 1
ATOM 2444 C CA . ARG B 1 146 ? 6.531 -15.844 -0.235 1 96.75 146 ARG B CA 1
ATOM 2445 C C . ARG B 1 146 ? 6.68 -16.859 -1.366 1 96.75 146 ARG B C 1
ATOM 2447 O O . ARG B 1 146 ? 6.922 -18.047 -1.12 1 96.75 146 ARG B O 1
ATOM 2454 N N . TYR B 1 147 ? 6.574 -16.406 -2.514 1 94.81 147 TYR B N 1
ATOM 2455 C CA . TYR B 1 147 ? 6.676 -17.281 -3.664 1 94.81 147 TYR B CA 1
ATOM 2456 C C . TYR B 1 147 ? 8.07 -17.891 -3.766 1 94.81 147 TYR B C 1
ATOM 2458 O O . TYR B 1 147 ? 8.219 -19.109 -3.885 1 94.81 147 TYR B O 1
ATOM 2466 N N . VAL B 1 148 ? 9.086 -17.062 -3.729 1 95.81 148 VAL B N 1
ATOM 2467 C CA . VAL B 1 148 ? 10.438 -17.562 -3.957 1 95.81 148 VAL B CA 1
ATOM 2468 C C . VAL B 1 148 ? 10.859 -18.469 -2.805 1 95.81 148 VAL B C 1
ATOM 2470 O O . VAL B 1 148 ? 11.656 -19.391 -2.992 1 95.81 148 VAL B O 1
ATOM 2473 N N . THR B 1 149 ? 10.32 -18.188 -1.648 1 95.88 149 THR B N 1
ATOM 2474 C CA . THR B 1 149 ? 10.609 -19.047 -0.495 1 95.88 149 THR B CA 1
ATOM 2475 C C . THR B 1 149 ? 9.977 -20.422 -0.668 1 95.88 149 THR B C 1
ATOM 2477 O O . THR B 1 149 ? 10.609 -21.438 -0.4 1 95.88 149 THR B O 1
ATOM 2480 N N . ALA B 1 150 ? 8.781 -20.453 -1.157 1 94.31 150 ALA B N 1
ATOM 2481 C CA . ALA B 1 150 ? 8.07 -21.703 -1.348 1 94.31 150 ALA B CA 1
ATOM 2482 C C . ALA B 1 150 ? 8.688 -22.531 -2.48 1 94.31 150 ALA B C 1
ATOM 2484 O O . ALA B 1 150 ? 8.719 -23.75 -2.42 1 94.31 150 ALA B O 1
ATOM 2485 N N . ASN B 1 151 ? 9.078 -21.906 -3.447 1 86.44 151 ASN B N 1
ATOM 2486 C CA . ASN B 1 151 ? 9.617 -22.578 -4.621 1 86.44 151 ASN B CA 1
ATOM 2487 C C . ASN B 1 151 ? 11.039 -23.094 -4.371 1 86.44 151 ASN B C 1
ATOM 2489 O O . ASN B 1 151 ? 11.531 -23.938 -5.109 1 86.44 151 ASN B O 1
ATOM 2493 N N . ARG B 1 152 ? 11.727 -22.594 -3.455 1 82.5 152 ARG B N 1
ATOM 2494 C CA . ARG B 1 152 ? 13.055 -23.094 -3.111 1 82.5 152 ARG B CA 1
ATOM 2495 C C . ARG B 1 152 ? 12.969 -24.25 -2.121 1 82.5 152 ARG B C 1
ATOM 2497 O O . ARG B 1 152 ? 13.852 -25.109 -2.09 1 82.5 152 ARG B O 1
ATOM 2504 N N . SER B 1 153 ? 11.961 -24.188 -1.264 1 64.56 153 SER B N 1
ATOM 2505 C CA . SER B 1 153 ? 11.781 -25.281 -0.319 1 64.56 153 SER B CA 1
ATOM 2506 C C . SER B 1 153 ? 11.328 -26.547 -1.03 1 64.56 153 SER B C 1
ATOM 2508 O O . SER B 1 153 ? 11.25 -27.609 -0.415 1 64.56 153 SER B O 1
ATOM 2510 N N . VAL B 1 154 ? 11.094 -26.609 -2.383 1 50.12 154 VAL B N 1
ATOM 2511 C CA . VAL B 1 154 ? 10.797 -27.828 -3.119 1 50.12 154 VAL B CA 1
ATOM 2512 C C . VAL B 1 154 ? 12.062 -28.344 -3.789 1 50.12 154 VAL B C 1
ATOM 2514 O O . VAL B 1 154 ? 12.914 -27.562 -4.223 1 50.12 154 VAL B O 1
#

Sequence (308 aa):
MKTEYYTQLYQRDLSKVTEELKMYPDDSSLWEVLPGTTNSGGHLLQHLIGNLKTFVGNPFGHIGYERNRDAEFNARLFTREELIEEFNRLSEIIADAVSGLTSAELESDYPAEIKVVKDEQSVEYVLIHLFAHLSYHTGQINYHRRYVTANRSVMKTEYYTQLYQRDLSKVTEELKMYPDDSSLWEVLPGTTNSGGHLLQHLIGNLKTFVGNPFGHIGYERNRDAEFNARLFTREELIEEFNRLSEIIADAVSGLTSAELESDYPAEIKVVKDEQSVEYVLIHLFAHLSYHTGQINYHRRYVTANRSV

Radius of gyration: 19.37 Å; Cα contacts (8 Å, |Δi|>4): 411; chains: 2; bounding box: 49×53×43 Å

pLDDT: mean 92.68, std 10.16, range [50.06, 98.81]

Solvent-accessible surface area (backbone atoms only — not comparable to full-atom values): 16541 Å² total; per-residue (Å²): 107,82,38,52,54,52,29,51,51,50,43,52,52,49,48,49,46,48,55,53,61,68,65,46,85,47,63,70,58,34,60,45,59,52,64,64,51,88,61,18,43,46,26,52,52,42,39,53,53,49,48,46,38,54,72,42,17,31,80,56,46,62,65,76,71,80,78,61,71,68,48,23,73,74,47,86,89,60,53,62,70,51,45,51,52,49,49,55,51,46,40,51,42,45,36,54,16,41,59,67,48,47,76,68,52,34,66,29,72,40,66,73,89,54,86,78,72,71,86,91,38,29,34,45,55,50,51,53,51,51,49,23,50,52,27,17,53,42,19,31,34,50,51,47,47,30,31,52,46,42,62,60,76,100,108,82,37,52,53,52,30,50,52,50,42,52,52,50,49,51,46,48,53,53,61,67,64,45,84,48,62,70,59,34,61,46,60,51,64,63,50,87,59,20,44,47,26,51,51,41,40,52,52,48,49,47,39,54,73,40,18,30,82,55,46,64,66,76,72,81,79,59,72,67,49,24,73,72,50,85,89,61,53,62,68,51,44,51,51,50,51,55,52,45,39,50,43,46,35,54,16,41,59,68,48,46,75,69,53,35,67,29,73,40,67,70,91,52,83,79,70,71,88,90,38,28,34,46,56,51,51,53,51,51,48,23,50,52,27,17,53,44,20,31,34,49,52,47,46,30,30,50,46,42,61,61,77,101

Nearest PDB structures (foldseek):
  8f5v-assembly1_B  TM=7.551E-01  e=9.163E-04  Mycobacterium tuberculosis
  3cex-assembly1_A  TM=7.774E-01  e=1.325E-03  Enterococcus faecalis V583
  2p1a-assembly1_A  TM=7.544E-01  e=3.080E-03  Bacillus cereus ATCC 10987
  2p1a-assembly1_B  TM=7.018E-01  e=4.695E-03  Bacillus cereus ATCC 10987
  2nsg-assembly1_A  TM=6.945E-01  e=8.385E-03  Corynebacterium glutamicum

Organism: NCBI:txid1503925

Secondary structure (DSSP, 8-state):
-HHHHHHHHHHHHHHHHHHHHHT-SSHHHHTPPPTT-S--HHHHHHHHHHHHIIIIIIIII-------HHHHHHS----HHHHHHHHHHHHHHHHHHHHT--HHHHHSBPPTTS--SSSS-BHHHHHHHHHHHHHHHHHHHHHHHHHHHHHH--/-HHHHHHHHHHHHHHHHHHHHHT-SSHHHHTPPPTT-S--HHHHHHHHHHHHIIIIIIIII-------HHHHHHS----HHHHHHHHHHHHHHHHHHHHT--HHHHHSBPPTTS--SSSS-BHHHHHHHHHHHHHHHHHHHHHHHHHHHHHH--

InterPro domains:
  IPR011466 Protein of unknown function DUF1572 [PF07609] (23-150)
  IPR034660 DinB/YfiT-like putative metalloenzymes [G3DSA:1.20.120.450] (2-149)
  IPR034660 DinB/YfiT-like putative metalloenzymes [SSF109854] (26-147)

Foldseek 3Di:
DVLVVLLVLLLVLLVLLLVLLVLFPAQVLQADADPPGQAGNQLLLLQLLLVCCQQQLCVQVVPPDDDDNVCSRVHRPDTSVRSSVSSVVSSVSNSVRSVRADPVQQQDFRDPVRPDDDPGDGNVRVSVVSSVVSVVSSVVSNVSRVVSVVVVVD/DVLVVLLVLLLVLLVLLLVLLVLFPAQVLQADADPPGQAGNQLLLLQLLLVCCQQQLCVQVVPPDDDDNVCSRVHRPDTSVRSSVSSVVSSVSNSVRSVPDDPVQQQDFRDVVRCQDDPGDGNVRSSVVSSVVSVVSSVVSNVSRVVSVVVVVD